Protein AF-A0A0C2H253-F1 (afdb_monomer)

Radius of gyration: 22.28 Å; Cα c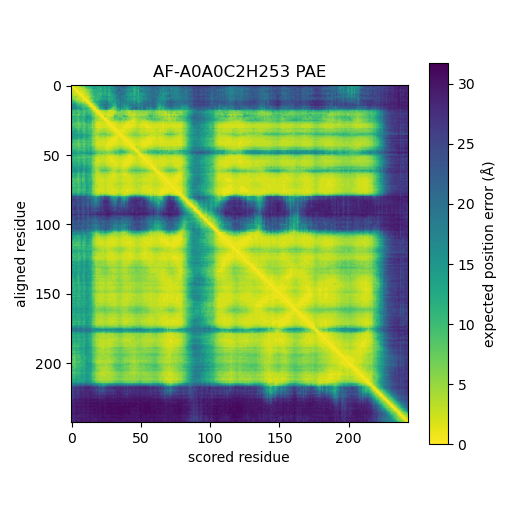ontacts (8 Å, |Δi|>4): 377; chains: 1; bounding box: 48×65×46 Å

Mean predicted aligned error: 11.93 Å

Foldseek 3Di:
DPVVQVVVCVVLDPDPFVDKDDLDPFWIKTWDADPLGFTKIFICTSVDRDDTLAIDRDGNDDATWDWDADSQQQKIKIWGWFDDDPPDDDPDPPPVPLLVVLLVTFIAQKIWMWHADPDPVRIDTDDMDGHPATFNDKDWDDPLPDDQLQQFLTWIFTQGSHVRDTDIDTDHDDDPGSGGDQVSWDFDADPDAPDDPVCVVVPDDDDGDTDRDDPPPRPPPPPPPPPPPPPDDDDDDDDDDDD

Organism: NCBI:txid51022

Secondary structure (DSSP, 8-state):
-HHHHHHHHHHH--S--SEEEEEETTEEEEEEE-TTS-EEEEEEESS--SS-SEEEEEES--SEEEEEEETTTTEEEEEEE----------SS-HHHHHHHHHT----SEEEEEEE-SSTTSEEEEEEEE-SS--SEEEE--GGGS-TTTTEEEEEEEE-TTT--EEEEEEE---SSSS--GGG---EE-SS-SS-HHHHHTT---PPPEE---TT----------------PPPP-------

Sequence (243 aa):
MVKRYLRKFALAAKIPVPFVLFASAQRLVTFGNTRINRRQFAIHSISSFGSPLATVDVDGSSGQLCPLFDPDLNLLYISGKVGGVLFTFLPILFSFFIHRLTTLLQGDSTFRLYEFVNRSPYVIYLTECQQQAPHTCICTISKRALNLTGAEVMRVYRLHPQSLLIQPLSFIVPRRSDQFHPDLYPPTRGPTPAASLAEWQAGLDVVPVQLQLRPGEFCCRRHDVSDAEHSSPHPSGWPIRHR

Structure (mmCIF, N/CA/C/O backbone):
data_AF-A0A0C2H253-F1
#
_entry.id   AF-A0A0C2H253-F1
#
loop_
_atom_site.group_PDB
_atom_site.id
_atom_site.type_symbol
_atom_site.label_atom_id
_atom_site.label_alt_id
_atom_site.label_comp_id
_atom_site.label_asym_id
_atom_site.label_entity_id
_atom_site.label_seq_id
_atom_site.pdbx_PDB_ins_code
_atom_site.Cartn_x
_atom_site.Cartn_y
_atom_site.Cartn_z
_atom_site.occupancy
_atom_site.B_iso_or_equiv
_atom_site.auth_seq_id
_atom_site.auth_comp_id
_atom_site.auth_asym_id
_atom_site.auth_atom_id
_atom_site.pdbx_PDB_model_num
ATOM 1 N N . MET A 1 1 ? 19.827 -3.833 -9.672 1.00 47.62 1 MET A N 1
ATOM 2 C CA . MET A 1 1 ? 19.532 -2.446 -9.204 1.00 47.62 1 MET A CA 1
ATOM 3 C C . MET A 1 1 ? 19.668 -2.177 -7.678 1.00 47.62 1 MET A C 1
ATOM 5 O O . MET A 1 1 ? 20.437 -1.302 -7.288 1.00 47.62 1 MET A O 1
ATOM 9 N N . VAL A 1 2 ? 18.972 -2.909 -6.791 1.00 44.78 2 VAL A N 1
ATOM 10 C CA . VAL A 1 2 ? 18.788 -2.591 -5.343 1.00 44.78 2 VAL A CA 1
ATOM 11 C C . VAL A 1 2 ? 20.084 -2.419 -4.520 1.00 44.78 2 VAL A C 1
ATOM 13 O O . VAL A 1 2 ? 20.203 -1.464 -3.753 1.00 44.78 2 VAL A O 1
ATOM 16 N N . LYS A 1 3 ? 21.103 -3.276 -4.710 1.00 43.09 3 LYS A N 1
ATOM 17 C CA . LYS A 1 3 ? 22.379 -3.218 -3.954 1.00 43.09 3 LYS A CA 1
ATOM 18 C C . LYS A 1 3 ? 23.139 -1.892 -4.125 1.00 43.09 3 LYS A C 1
ATOM 20 O O . LYS A 1 3 ? 23.755 -1.404 -3.180 1.00 43.09 3 LYS A O 1
ATOM 25 N N . ARG A 1 4 ? 23.091 -1.293 -5.322 1.00 49.69 4 ARG A N 1
ATOM 26 C CA . ARG A 1 4 ? 23.777 -0.024 -5.637 1.00 49.69 4 ARG A CA 1
ATOM 27 C C . ARG A 1 4 ? 23.054 1.173 -5.008 1.00 49.69 4 ARG A C 1
ATOM 29 O O . ARG A 1 4 ? 23.704 2.138 -4.614 1.00 49.69 4 ARG A O 1
ATOM 36 N N . TYR A 1 5 ? 21.730 1.075 -4.864 1.00 54.78 5 TYR A N 1
ATOM 37 C CA . TYR A 1 5 ? 20.890 2.100 -4.244 1.00 54.78 5 TYR A CA 1
ATOM 38 C C . TYR A 1 5 ? 20.967 2.100 -2.726 1.00 54.78 5 TYR A C 1
ATOM 40 O O . TYR A 1 5 ? 21.119 3.172 -2.157 1.00 54.78 5 TYR A O 1
ATOM 48 N N . LEU A 1 6 ? 20.958 0.932 -2.077 1.00 52.56 6 LEU A N 1
ATOM 49 C CA . LEU A 1 6 ? 21.107 0.850 -0.620 1.00 52.56 6 LEU A CA 1
ATOM 50 C C . LEU A 1 6 ? 22.409 1.515 -0.142 1.00 52.56 6 LEU A C 1
ATOM 52 O O . LEU A 1 6 ? 22.397 2.225 0.857 1.00 52.56 6 LEU A O 1
ATOM 56 N N . ARG A 1 7 ? 23.506 1.379 -0.904 1.00 46.22 7 ARG A N 1
ATOM 57 C CA . ARG A 1 7 ? 24.776 2.071 -0.618 1.00 46.22 7 ARG A CA 1
ATOM 58 C C . ARG A 1 7 ? 24.689 3.592 -0.797 1.00 46.22 7 ARG A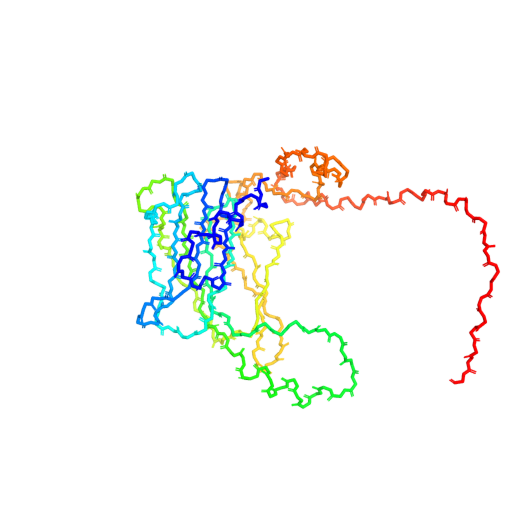 C 1
ATOM 60 O O . ARG A 1 7 ? 25.143 4.319 0.076 1.00 46.22 7 ARG A O 1
ATOM 67 N N . LYS A 1 8 ? 24.099 4.085 -1.896 1.00 51.31 8 LYS A N 1
ATOM 68 C CA . LYS A 1 8 ? 23.921 5.537 -2.125 1.00 51.31 8 LYS A CA 1
ATOM 69 C C . LYS A 1 8 ? 22.971 6.175 -1.108 1.00 51.31 8 LYS A C 1
ATOM 71 O O . LYS A 1 8 ? 23.233 7.272 -0.634 1.00 51.31 8 LYS A O 1
ATOM 76 N N . PHE A 1 9 ? 21.894 5.478 -0.765 1.00 52.84 9 PHE A N 1
ATOM 77 C CA . PHE A 1 9 ? 20.900 5.930 0.197 1.00 52.84 9 PHE A CA 1
ATOM 78 C C . PHE A 1 9 ? 21.468 5.980 1.621 1.00 52.84 9 PHE A C 1
ATOM 80 O O . PHE A 1 9 ? 21.305 6.994 2.291 1.00 52.84 9 PHE A O 1
ATOM 87 N N . ALA A 1 10 ? 22.214 4.954 2.050 1.00 52.84 10 ALA A N 1
ATOM 88 C CA . ALA A 1 10 ? 22.890 4.952 3.350 1.00 52.84 10 ALA A CA 1
ATOM 89 C C . ALA A 1 10 ? 23.900 6.107 3.508 1.00 52.84 10 ALA A C 1
ATOM 91 O O . ALA A 1 10 ? 24.089 6.604 4.610 1.00 52.84 10 ALA A O 1
ATOM 92 N N . LEU A 1 11 ? 24.521 6.553 2.409 1.00 50.78 11 LEU A N 1
ATOM 93 C CA . LEU A 1 11 ? 25.452 7.688 2.404 1.00 50.78 11 LEU A CA 1
ATOM 94 C C . LEU A 1 11 ? 24.749 9.060 2.383 1.00 50.78 11 LEU A C 1
ATOM 96 O O . LEU A 1 11 ? 25.324 10.039 2.851 1.00 50.78 11 LEU A O 1
ATOM 100 N N . ALA A 1 12 ? 23.532 9.151 1.834 1.00 51.19 12 ALA A N 1
ATOM 101 C CA . ALA A 1 12 ? 22.792 10.409 1.672 1.00 51.19 12 ALA A CA 1
ATOM 102 C C . ALA A 1 12 ? 21.785 10.686 2.805 1.00 51.19 12 ALA A C 1
ATOM 104 O O . ALA A 1 12 ? 21.508 11.844 3.126 1.00 51.19 12 ALA A O 1
ATOM 105 N N . ALA A 1 13 ? 21.231 9.641 3.423 1.00 48.09 13 ALA A N 1
ATOM 106 C CA . ALA A 1 13 ? 20.238 9.773 4.479 1.00 48.09 13 ALA A CA 1
ATOM 107 C C . ALA A 1 13 ? 20.899 10.210 5.799 1.00 48.09 13 ALA A C 1
ATOM 109 O O . ALA A 1 13 ? 21.398 9.399 6.570 1.00 48.09 13 ALA A O 1
ATOM 110 N N . LYS A 1 14 ? 20.855 11.515 6.093 1.00 43.28 14 LYS A N 1
ATOM 111 C CA . LYS A 1 14 ? 21.261 12.103 7.388 1.00 43.28 14 LYS A CA 1
ATOM 112 C C . LYS A 1 14 ? 20.240 11.878 8.522 1.00 43.28 14 LYS A C 1
ATOM 114 O O . LYS A 1 14 ? 20.335 12.519 9.563 1.00 43.28 14 LYS A O 1
ATOM 119 N N . ILE A 1 15 ? 19.229 11.033 8.312 1.00 45.06 15 ILE A N 1
ATOM 120 C CA . ILE A 1 15 ? 18.103 10.814 9.229 1.00 45.06 15 ILE A CA 1
ATOM 121 C C . ILE A 1 15 ? 17.971 9.304 9.454 1.00 45.06 15 ILE A C 1
ATOM 123 O O . ILE A 1 15 ? 17.999 8.564 8.467 1.00 45.06 15 ILE A O 1
ATOM 127 N N . PRO A 1 16 ? 17.800 8.826 10.701 1.00 46.38 16 PRO A N 1
ATOM 128 C CA . PRO A 1 16 ? 17.445 7.436 10.946 1.00 46.38 16 PRO A CA 1
ATOM 129 C C . PRO A 1 16 ? 16.065 7.176 10.337 1.00 46.38 16 PRO A C 1
ATOM 131 O O . PRO A 1 16 ? 15.038 7.557 10.893 1.00 46.38 16 PRO A O 1
ATOM 134 N N . VAL A 1 17 ? 16.044 6.573 9.152 1.00 54.84 17 VAL A N 1
ATOM 135 C CA . VAL A 1 17 ? 14.817 6.129 8.493 1.00 54.84 17 VAL A CA 1
ATOM 136 C C . VAL A 1 17 ? 14.534 4.684 8.912 1.00 54.84 17 VAL A C 1
ATOM 138 O O . VAL A 1 17 ? 15.213 3.770 8.445 1.00 54.84 17 VAL A O 1
ATOM 141 N N . PRO A 1 18 ? 13.564 4.434 9.808 1.00 63.16 18 PRO A N 1
ATOM 142 C CA . PRO A 1 18 ? 13.259 3.079 10.265 1.00 63.16 18 PRO A CA 1
ATOM 143 C C . PRO A 1 18 ? 12.766 2.158 9.144 1.00 63.16 18 PRO A C 1
ATOM 145 O O . PRO A 1 18 ? 12.905 0.941 9.255 1.00 63.16 18 PRO A O 1
ATOM 148 N N . PHE A 1 19 ? 12.195 2.712 8.068 1.00 74.62 19 PHE A N 1
ATOM 149 C CA . PHE A 1 19 ? 11.648 1.921 6.972 1.00 74.62 19 PHE A CA 1
ATOM 150 C C . PHE A 1 19 ? 11.722 2.656 5.627 1.00 74.62 19 PHE A C 1
ATOM 152 O O . PHE A 1 19 ? 11.471 3.862 5.538 1.00 74.62 19 PHE A O 1
ATOM 159 N N . VAL A 1 20 ? 12.042 1.910 4.567 1.00 80.44 20 VAL A N 1
ATOM 160 C CA . VAL A 1 20 ? 12.159 2.412 3.193 1.00 80.44 20 VAL A CA 1
ATOM 161 C C . VAL A 1 20 ? 11.396 1.491 2.249 1.00 80.44 20 VAL A C 1
ATOM 163 O O . VAL A 1 20 ? 11.560 0.274 2.295 1.00 80.44 20 VAL A O 1
ATOM 166 N N . LEU A 1 21 ? 10.595 2.081 1.365 1.00 84.75 21 LEU A N 1
ATOM 167 C CA . LEU A 1 21 ? 9.794 1.380 0.368 1.00 84.75 21 LEU A CA 1
ATOM 168 C C . LEU A 1 21 ? 10.153 1.859 -1.040 1.00 84.75 21 LEU A C 1
ATOM 170 O O . LEU A 1 21 ? 10.214 3.057 -1.303 1.00 84.75 21 LEU A O 1
ATOM 174 N N . PHE A 1 22 ? 10.345 0.928 -1.970 1.00 83.94 22 PHE A N 1
ATOM 175 C CA . PHE A 1 22 ? 10.444 1.245 -3.395 1.00 83.94 22 PHE A CA 1
ATOM 176 C C . PHE A 1 22 ? 9.040 1.210 -3.996 1.00 83.94 22 PHE A C 1
ATOM 178 O O . PHE A 1 22 ? 8.495 0.131 -4.219 1.00 83.94 22 PHE A O 1
ATOM 185 N N . ALA A 1 23 ? 8.451 2.384 -4.224 1.00 79.88 23 ALA A N 1
ATOM 186 C CA . ALA A 1 23 ? 7.103 2.488 -4.785 1.00 79.88 23 ALA A CA 1
ATOM 187 C C . ALA A 1 23 ? 7.108 2.260 -6.302 1.00 79.88 23 ALA A C 1
ATOM 189 O O . ALA A 1 23 ? 6.184 1.686 -6.861 1.00 79.88 23 ALA A O 1
ATOM 190 N N . SER A 1 24 ? 8.175 2.672 -6.987 1.00 81.69 24 SER A N 1
ATOM 191 C CA . SER A 1 24 ? 8.360 2.398 -8.412 1.00 81.69 24 SER A CA 1
ATOM 192 C C . SER A 1 24 ? 9.844 2.372 -8.770 1.00 81.69 24 SER A C 1
ATOM 194 O O . SER A 1 24 ? 10.701 2.667 -7.936 1.00 81.69 24 SER A O 1
ATOM 196 N N . ALA A 1 25 ? 10.166 2.082 -10.035 1.00 79.00 25 ALA A N 1
ATOM 197 C CA . ALA A 1 25 ? 11.536 2.177 -10.550 1.00 79.00 25 ALA A CA 1
ATOM 198 C C . ALA A 1 25 ? 12.137 3.595 -10.439 1.00 79.00 25 ALA A C 1
ATOM 200 O O . ALA A 1 25 ? 13.352 3.761 -10.535 1.00 79.00 25 ALA A O 1
ATOM 201 N N . GLN A 1 26 ? 11.298 4.614 -10.228 1.00 84.88 26 GLN A N 1
ATOM 202 C CA . GLN A 1 26 ? 11.704 6.016 -10.138 1.00 84.88 26 GLN A CA 1
ATOM 203 C C . GLN A 1 26 ? 11.475 6.636 -8.756 1.00 84.88 26 GLN A C 1
ATOM 205 O O . GLN A 1 26 ? 11.957 7.743 -8.519 1.00 84.88 26 GLN A O 1
ATOM 210 N N . ARG A 1 27 ? 10.760 5.962 -7.843 1.00 87.56 27 ARG A N 1
ATOM 211 C CA . ARG A 1 27 ? 10.378 6.537 -6.547 1.00 87.56 27 ARG A CA 1
ATOM 212 C C . ARG A 1 27 ? 10.741 5.677 -5.359 1.00 87.56 27 ARG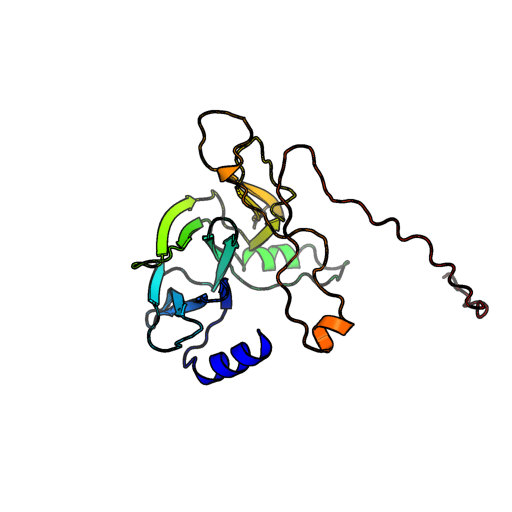 A C 1
ATOM 214 O O . ARG A 1 27 ? 10.425 4.488 -5.298 1.00 87.56 27 ARG A O 1
ATOM 221 N N . LEU A 1 28 ? 11.314 6.353 -4.375 1.00 90.44 28 LEU A N 1
ATOM 222 C CA . LEU A 1 28 ? 11.610 5.827 -3.058 1.00 90.44 28 LEU A CA 1
ATOM 223 C C . LEU A 1 28 ? 10.740 6.549 -2.032 1.00 90.44 28 LEU A C 1
ATOM 225 O O . LEU A 1 28 ? 10.597 7.765 -2.097 1.00 90.44 28 LEU A O 1
ATOM 229 N N . VAL A 1 29 ? 10.198 5.821 -1.068 1.00 91.62 29 VAL A N 1
ATOM 230 C CA . VAL A 1 29 ? 9.462 6.391 0.058 1.00 91.62 29 VAL A CA 1
ATOM 231 C C . VAL A 1 29 ? 10.212 6.079 1.334 1.00 91.62 29 VAL A C 1
ATOM 233 O O . VAL A 1 29 ? 10.575 4.931 1.588 1.00 91.62 29 VAL A O 1
ATOM 236 N N . THR A 1 30 ? 10.433 7.101 2.143 1.00 90.88 30 THR A N 1
ATOM 237 C CA . THR A 1 30 ? 11.037 6.977 3.467 1.00 90.88 30 THR A CA 1
ATOM 238 C C . THR A 1 30 ? 9.985 7.250 4.521 1.00 90.88 30 THR A C 1
ATOM 240 O O . THR A 1 30 ? 9.258 8.232 4.396 1.00 90.88 30 THR A O 1
ATOM 243 N N . PHE A 1 31 ? 9.945 6.438 5.569 1.00 89.69 31 PHE A N 1
ATOM 244 C CA . PHE A 1 31 ? 9.043 6.608 6.704 1.00 89.69 31 PHE A CA 1
ATOM 245 C C . PHE A 1 31 ? 9.872 6.900 7.947 1.00 89.69 31 PHE A C 1
ATOM 247 O O . PHE A 1 31 ? 10.939 6.313 8.125 1.00 89.69 31 PHE A O 1
ATOM 254 N N . GLY A 1 32 ? 9.397 7.802 8.796 1.00 87.88 32 GLY A N 1
ATOM 255 C CA . GLY A 1 32 ? 10.099 8.203 10.007 1.00 87.88 32 GLY A CA 1
ATOM 256 C C . GLY A 1 32 ? 9.300 9.215 10.812 1.00 87.88 32 GLY A C 1
ATOM 257 O O . GLY A 1 32 ? 8.075 9.272 10.711 1.00 87.88 32 GLY A O 1
ATOM 258 N N . ASN A 1 33 ? 10.004 10.024 11.597 1.00 87.56 33 ASN A N 1
ATOM 259 C CA . ASN A 1 33 ? 9.401 11.026 12.462 1.00 87.56 33 ASN A CA 1
ATOM 260 C C . ASN A 1 33 ? 10.025 12.402 12.193 1.00 87.56 33 ASN A C 1
ATOM 262 O O . ASN A 1 33 ? 11.213 12.510 11.886 1.00 87.56 33 ASN A O 1
ATOM 266 N N . THR A 1 34 ? 9.220 13.452 12.331 1.00 88.50 34 THR A N 1
ATOM 267 C CA . THR A 1 34 ? 9.676 14.842 12.332 1.00 88.50 34 THR A CA 1
ATOM 268 C C . THR A 1 34 ? 10.498 15.129 13.595 1.00 88.50 34 THR A C 1
ATOM 270 O O . THR A 1 34 ? 10.498 14.361 14.560 1.00 88.50 34 THR A O 1
ATOM 273 N N . ARG A 1 35 ? 11.153 16.298 13.647 1.00 85.69 35 ARG A N 1
ATOM 274 C CA . ARG A 1 35 ? 11.865 16.770 14.855 1.00 85.69 35 ARG A CA 1
ATOM 275 C C . ARG A 1 35 ? 10.961 16.921 16.080 1.00 85.69 35 ARG A C 1
ATOM 277 O O . ARG A 1 35 ? 11.437 16.789 17.198 1.00 85.69 35 ARG A O 1
ATOM 284 N N . ILE A 1 36 ? 9.674 17.178 15.860 1.00 86.94 36 ILE A N 1
ATOM 285 C CA . ILE A 1 36 ? 8.651 17.274 16.910 1.00 86.94 36 ILE A CA 1
ATOM 286 C C . ILE A 1 36 ? 7.933 15.932 17.133 1.00 86.94 36 ILE A C 1
ATOM 288 O O . ILE A 1 36 ? 6.810 15.900 17.622 1.00 86.94 36 ILE A O 1
ATOM 292 N N . ASN A 1 37 ? 8.573 14.824 16.744 1.00 85.25 37 ASN A N 1
ATOM 293 C CA . ASN A 1 37 ? 8.104 13.452 16.920 1.00 85.25 37 ASN A CA 1
ATOM 294 C C . ASN A 1 37 ? 6.728 13.139 16.295 1.00 85.25 37 ASN A C 1
ATOM 296 O O . ASN A 1 37 ? 6.016 12.257 16.767 1.00 85.25 37 ASN A O 1
ATOM 300 N N . ARG A 1 38 ? 6.354 13.831 15.213 1.00 88.94 38 ARG A N 1
ATOM 301 C CA . ARG A 1 38 ? 5.184 13.460 14.398 1.00 88.94 38 ARG A CA 1
ATOM 302 C C . ARG A 1 38 ? 5.586 12.427 13.362 1.00 88.94 38 ARG A C 1
ATOM 304 O O . ARG A 1 38 ? 6.629 12.584 12.735 1.00 88.94 38 ARG A O 1
ATOM 311 N N . ARG A 1 39 ? 4.779 11.394 13.149 1.00 91.06 39 ARG A N 1
ATOM 312 C CA . ARG A 1 39 ? 5.055 10.377 12.129 1.00 91.06 39 ARG A CA 1
ATOM 313 C C . ARG A 1 39 ? 4.898 11.009 10.750 1.00 91.06 39 ARG A C 1
ATOM 315 O O . ARG A 1 39 ? 3.890 11.656 10.483 1.00 91.06 39 ARG A O 1
ATOM 322 N N . GLN A 1 40 ? 5.884 10.827 9.883 1.00 93.19 40 GLN A N 1
ATOM 323 C CA . GLN A 1 40 ? 5.895 11.365 8.526 1.00 93.19 40 GLN A CA 1
ATOM 324 C C . GLN A 1 40 ? 6.385 10.326 7.522 1.00 93.19 40 GLN A C 1
ATOM 326 O O . GLN A 1 40 ? 7.158 9.419 7.850 1.00 93.19 40 GLN A O 1
ATOM 331 N N . PHE A 1 41 ? 6.010 10.514 6.263 1.00 93.88 41 PHE A N 1
ATOM 332 C CA . PHE A 1 41 ? 6.713 9.898 5.147 1.00 93.88 41 PHE A CA 1
ATOM 333 C C . PHE A 1 41 ? 7.099 10.942 4.106 1.00 93.88 41 PHE A C 1
ATOM 335 O O . PHE A 1 41 ? 6.513 12.018 4.025 1.00 93.88 41 PHE A O 1
ATOM 342 N N . ALA A 1 42 ? 8.121 10.632 3.320 1.00 92.81 42 ALA A N 1
ATOM 343 C CA . ALA A 1 42 ? 8.586 11.488 2.242 1.00 92.81 42 ALA A CA 1
ATOM 344 C C . ALA A 1 42 ? 8.849 10.664 0.984 1.00 92.81 42 ALA A C 1
ATOM 346 O O . ALA A 1 42 ? 9.375 9.552 1.057 1.00 92.81 42 ALA A O 1
ATOM 347 N N . ILE A 1 43 ? 8.469 11.217 -0.161 1.00 93.31 43 ILE A N 1
ATOM 348 C CA . ILE A 1 43 ? 8.651 10.632 -1.485 1.00 93.31 43 ILE A CA 1
ATOM 349 C C . ILE A 1 43 ? 9.867 11.289 -2.118 1.00 93.31 43 ILE A C 1
ATOM 351 O O . ILE A 1 43 ? 9.949 12.509 -2.204 1.00 93.31 43 ILE A O 1
ATOM 355 N N . HIS A 1 44 ? 10.796 10.480 -2.604 1.00 91.50 44 HIS A N 1
ATOM 356 C CA . HIS A 1 44 ? 12.044 10.912 -3.216 1.00 91.50 44 HIS A CA 1
ATOM 357 C C . HIS A 1 44 ? 12.131 10.388 -4.642 1.00 91.50 44 HIS A C 1
ATOM 359 O O . HIS A 1 44 ? 11.681 9.276 -4.941 1.00 91.50 44 HIS A O 1
ATOM 365 N N . SER A 1 45 ? 12.758 11.174 -5.514 1.00 89.12 45 SER A N 1
ATOM 366 C CA . SER A 1 45 ? 13.157 10.683 -6.827 1.00 89.12 45 SER A CA 1
ATOM 367 C C . SER A 1 45 ? 14.409 9.821 -6.694 1.00 89.12 45 SER A C 1
ATOM 369 O O . SER A 1 45 ? 15.394 10.207 -6.073 1.00 89.12 45 SER A O 1
ATOM 371 N N . ILE A 1 46 ? 14.403 8.654 -7.326 1.00 86.25 46 ILE A N 1
ATOM 372 C CA . ILE A 1 46 ? 15.552 7.745 -7.352 1.00 86.25 46 ILE A CA 1
ATOM 373 C C . ILE A 1 46 ? 16.695 8.309 -8.217 1.00 86.25 46 ILE A C 1
ATOM 375 O O . ILE A 1 46 ? 17.865 7.990 -7.991 1.00 86.25 46 ILE A O 1
ATOM 379 N N . SER A 1 47 ? 16.381 9.142 -9.215 1.00 86.00 47 SER A N 1
ATOM 380 C CA . SER A 1 47 ? 17.391 9.789 -10.063 1.00 86.00 47 SER A CA 1
ATOM 381 C C . SER A 1 47 ? 18.047 10.996 -9.387 1.00 86.00 47 SER A C 1
ATOM 383 O O . SER A 1 47 ? 19.190 11.315 -9.706 1.00 86.00 47 SER A O 1
ATOM 385 N N . SER A 1 48 ? 17.360 11.634 -8.435 1.00 80.38 48 SER A N 1
ATOM 386 C CA . SER A 1 48 ? 17.832 12.824 -7.725 1.00 80.38 48 SER A CA 1
ATOM 387 C C . SER A 1 48 ? 17.438 12.756 -6.250 1.00 80.38 48 SER A C 1
ATOM 389 O O . SER A 1 48 ? 16.284 12.978 -5.892 1.00 80.38 48 SER A O 1
ATOM 391 N N . PHE A 1 49 ? 18.419 12.473 -5.390 1.00 74.00 49 PHE A N 1
ATOM 392 C CA . PHE A 1 49 ? 18.265 12.393 -3.930 1.00 74.00 49 PHE A CA 1
ATOM 393 C C . PHE A 1 49 ? 18.423 13.760 -3.240 1.00 74.00 49 PHE A C 1
ATOM 395 O O . PHE A 1 49 ? 18.989 13.846 -2.153 1.00 74.00 49 PHE A O 1
ATOM 402 N N . GLY A 1 50 ? 17.999 14.837 -3.905 1.00 81.25 50 GLY A N 1
ATOM 403 C CA . GLY A 1 50 ? 18.003 16.185 -3.340 1.00 81.25 50 GLY A CA 1
ATOM 404 C C . GLY A 1 50 ? 16.882 16.375 -2.315 1.00 81.25 50 GLY A C 1
ATOM 405 O O . GLY A 1 50 ? 16.732 15.602 -1.371 1.00 81.25 50 GLY A O 1
ATOM 406 N N . SER A 1 51 ? 16.073 17.417 -2.496 1.00 86.50 51 SER A N 1
ATOM 407 C CA . SER A 1 51 ? 14.853 17.590 -1.709 1.00 86.50 51 SER A CA 1
ATOM 408 C C . SER A 1 51 ? 13.807 16.520 -2.060 1.00 86.50 51 SER A C 1
ATOM 410 O O . SER A 1 51 ? 13.705 16.123 -3.226 1.00 86.50 51 SER A O 1
ATOM 412 N N . PRO A 1 52 ? 13.005 16.057 -1.081 1.00 91.25 52 PRO A N 1
ATOM 413 C CA . PRO A 1 52 ? 11.891 15.162 -1.365 1.00 91.25 52 PRO A CA 1
ATOM 414 C C . PRO A 1 52 ? 10.898 15.832 -2.323 1.00 91.25 52 PRO A C 1
ATOM 416 O O . PRO A 1 52 ? 10.674 17.041 -2.264 1.00 91.25 52 PRO A O 1
ATOM 419 N N . LEU A 1 53 ? 10.283 15.026 -3.188 1.00 92.75 53 LEU A N 1
ATOM 420 C CA . LEU A 1 53 ? 9.200 15.434 -4.085 1.00 92.75 53 LEU A CA 1
ATOM 421 C C . LEU A 1 53 ? 7.948 15.839 -3.301 1.00 92.75 53 LEU A C 1
ATOM 423 O O . LEU A 1 53 ? 7.247 16.767 -3.690 1.00 92.75 53 LEU A O 1
ATOM 427 N N . ALA A 1 54 ? 7.675 15.126 -2.210 1.00 93.88 54 ALA A N 1
ATOM 428 C CA . ALA A 1 54 ? 6.592 15.416 -1.284 1.00 93.88 54 ALA A CA 1
ATOM 429 C C . ALA A 1 54 ? 6.952 14.904 0.111 1.00 93.88 54 ALA A C 1
ATOM 431 O O . ALA A 1 54 ? 7.592 13.859 0.243 1.00 93.88 54 ALA A O 1
ATOM 432 N N . THR A 1 55 ? 6.497 15.612 1.139 1.00 94.44 55 THR A N 1
ATOM 433 C CA . THR A 1 55 ? 6.584 15.193 2.541 1.00 94.44 55 THR A CA 1
ATOM 434 C C . THR A 1 55 ? 5.194 15.294 3.142 1.00 94.44 55 THR A C 1
ATOM 436 O O . THR A 1 55 ? 4.524 16.308 2.964 1.00 94.44 55 THR A O 1
ATOM 439 N N . VAL A 1 56 ? 4.764 14.245 3.833 1.00 95.44 56 VAL A N 1
ATOM 440 C CA . VAL A 1 56 ? 3.438 14.151 4.438 1.00 95.44 56 VAL A CA 1
ATOM 441 C C . VAL A 1 56 ? 3.592 13.833 5.914 1.00 95.44 56 VAL A C 1
ATOM 443 O O . VAL A 1 56 ? 4.134 12.787 6.276 1.00 95.44 56 VAL A O 1
ATOM 446 N N . ASP A 1 57 ? 3.069 14.723 6.751 1.00 94.06 57 ASP A N 1
ATOM 447 C CA . ASP A 1 57 ? 2.871 14.465 8.172 1.00 94.06 57 ASP A CA 1
ATOM 448 C C . ASP A 1 57 ? 1.600 13.629 8.340 1.00 94.06 57 ASP A C 1
ATOM 450 O O . ASP A 1 57 ? 0.508 14.054 7.968 1.00 94.06 57 ASP A O 1
ATOM 454 N N . VAL A 1 58 ? 1.746 12.424 8.885 1.00 93.62 58 VAL A N 1
ATOM 455 C CA . VAL A 1 58 ? 0.649 11.465 9.052 1.00 93.62 58 VAL A CA 1
ATOM 456 C C . VAL A 1 58 ? -0.162 11.810 10.298 1.00 93.62 58 VAL A C 1
ATOM 458 O O . VAL A 1 58 ? -1.356 12.072 10.200 1.00 93.62 58 VAL A O 1
ATOM 461 N N . ASP A 1 59 ? 0.475 11.829 11.472 1.00 91.19 59 ASP A N 1
ATOM 462 C CA . ASP A 1 59 ? -0.128 12.234 12.748 1.00 91.19 59 ASP A CA 1
ATOM 463 C C . ASP A 1 59 ? 0.931 12.419 13.855 1.00 91.19 59 ASP A C 1
ATOM 465 O O . ASP A 1 59 ? 2.136 12.332 13.618 1.00 91.19 59 ASP A O 1
ATOM 469 N N . GLY A 1 60 ? 0.476 12.726 15.073 1.00 88.19 60 GLY A N 1
ATOM 470 C CA . GLY A 1 60 ? 1.314 12.837 16.272 1.00 88.19 60 GLY A CA 1
ATOM 471 C C . GLY A 1 60 ? 1.364 11.572 17.132 1.00 88.19 60 GLY A C 1
ATOM 472 O O . GLY A 1 60 ? 1.785 11.658 18.282 1.00 88.19 60 GLY A O 1
ATOM 473 N N . SER A 1 61 ? 0.891 10.431 16.629 1.00 85.88 61 SER A N 1
ATOM 474 C CA . SER A 1 61 ? 0.896 9.185 17.396 1.00 85.88 61 SER A CA 1
ATOM 475 C C . SER A 1 61 ? 2.318 8.640 17.541 1.00 85.88 61 SER A C 1
ATOM 477 O O . SER A 1 61 ? 3.218 8.959 16.765 1.00 85.88 61 SER A O 1
ATOM 479 N N . SER A 1 62 ? 2.531 7.790 18.541 1.00 77.12 62 SER A N 1
ATOM 480 C CA . SER A 1 62 ? 3.799 7.088 18.736 1.00 77.12 62 SER A CA 1
ATOM 481 C C . SER A 1 62 ? 3.849 5.782 17.922 1.00 77.12 62 SER A C 1
ATOM 483 O O . SER A 1 62 ? 2.873 5.369 17.294 1.0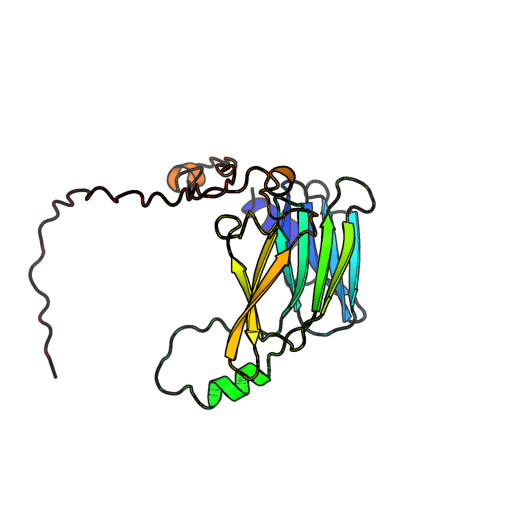0 77.12 62 SER A O 1
ATOM 485 N N . GLY A 1 63 ? 5.016 5.138 17.879 1.00 77.50 63 GLY A N 1
ATOM 486 C CA . GLY A 1 63 ? 5.224 3.894 17.129 1.00 77.50 63 GLY A CA 1
ATOM 487 C C . GLY A 1 63 ? 5.685 4.105 15.685 1.00 77.50 63 GLY A C 1
ATOM 488 O O . GLY A 1 63 ? 5.673 5.213 15.152 1.00 77.50 63 GLY A O 1
ATOM 489 N N . GLN A 1 64 ? 6.153 3.027 15.056 1.00 82.06 64 GLN A N 1
ATOM 490 C CA . GLN A 1 64 ? 6.642 3.079 13.679 1.00 82.06 64 GLN A CA 1
ATOM 491 C C . GLN A 1 64 ? 5.481 2.929 12.701 1.00 82.06 64 GLN A C 1
ATOM 493 O O . GLN A 1 64 ? 4.587 2.107 12.901 1.00 82.06 64 GLN A O 1
ATOM 498 N N . LEU A 1 65 ? 5.522 3.687 11.606 1.00 87.88 65 LEU A N 1
ATOM 499 C CA . LEU A 1 65 ? 4.596 3.479 10.498 1.00 87.88 65 LEU A CA 1
ATOM 500 C C . LEU A 1 65 ? 4.871 2.124 9.835 1.00 87.88 65 LEU A C 1
ATOM 502 O O . LEU A 1 65 ? 6.013 1.767 9.550 1.00 87.88 65 LEU A O 1
ATOM 506 N N . CYS A 1 66 ? 3.801 1.393 9.561 1.00 87.94 66 CYS A N 1
ATOM 507 C CA . CYS A 1 66 ? 3.761 0.144 8.824 1.00 87.94 66 CYS A CA 1
ATOM 508 C C . CYS A 1 66 ? 3.042 0.395 7.490 1.00 87.94 66 CYS A C 1
ATOM 510 O O . CYS A 1 66 ? 1.808 0.398 7.435 1.00 87.94 66 CYS A O 1
ATOM 512 N N . PRO A 1 67 ? 3.799 0.676 6.419 1.00 91.56 67 PRO A N 1
ATOM 513 C CA . PRO A 1 67 ? 3.230 0.896 5.101 1.00 91.56 67 PRO A CA 1
ATOM 514 C C . PRO A 1 67 ? 2.958 -0.424 4.378 1.00 91.56 67 PRO A C 1
ATOM 516 O O . PRO A 1 67 ? 3.800 -1.322 4.335 1.00 91.56 67 PRO A O 1
ATOM 519 N N . LEU A 1 68 ? 1.805 -0.499 3.730 1.00 91.75 68 LEU A N 1
ATOM 520 C CA . LEU A 1 68 ? 1.435 -1.529 2.773 1.00 91.75 68 LEU A CA 1
ATOM 521 C C . LEU A 1 68 ? 1.208 -0.827 1.437 1.00 91.75 68 LEU A C 1
ATOM 523 O O . LEU A 1 68 ? 0.323 0.018 1.323 1.00 91.75 68 LEU A O 1
ATOM 527 N N . PHE A 1 69 ? 2.031 -1.134 0.441 1.00 93.06 69 PHE A N 1
ATOM 528 C CA . PHE A 1 69 ? 1.944 -0.500 -0.870 1.00 93.06 69 PHE A CA 1
ATOM 529 C C . PHE A 1 69 ? 1.409 -1.478 -1.907 1.00 93.06 69 PHE A C 1
ATOM 531 O O . PHE A 1 69 ? 1.904 -2.600 -2.032 1.00 93.06 69 PHE A O 1
ATOM 538 N N . ASP A 1 70 ? 0.417 -1.021 -2.655 1.00 94.31 70 ASP A N 1
ATOM 539 C CA . ASP A 1 70 ? -0.145 -1.692 -3.809 1.00 94.31 70 ASP A CA 1
ATOM 540 C C . ASP A 1 70 ? 0.404 -1.046 -5.093 1.00 94.31 70 ASP A C 1
ATOM 542 O O . ASP A 1 70 ? -0.030 0.051 -5.458 1.00 94.31 70 ASP A O 1
ATOM 546 N N . PRO A 1 71 ? 1.360 -1.695 -5.784 1.00 92.25 71 PRO A N 1
ATOM 547 C CA . PRO A 1 71 ? 1.971 -1.141 -6.988 1.00 92.25 71 PRO A CA 1
ATOM 548 C C . PRO A 1 71 ? 1.034 -1.137 -8.199 1.00 92.25 71 PRO A C 1
ATOM 550 O O . PRO A 1 71 ? 1.307 -0.419 -9.156 1.00 92.25 71 PRO A O 1
ATOM 553 N N . ASP A 1 72 ? -0.044 -1.923 -8.170 1.00 93.69 72 ASP A N 1
ATOM 554 C CA . ASP A 1 72 ? -0.960 -2.053 -9.303 1.00 93.69 72 ASP A CA 1
ATOM 555 C C . ASP A 1 72 ? -1.890 -0.835 -9.378 1.00 93.69 72 ASP A C 1
ATOM 557 O O . ASP A 1 72 ? -2.159 -0.311 -10.456 1.00 93.69 72 ASP A O 1
ATOM 561 N N . LEU A 1 73 ? -2.335 -0.352 -8.2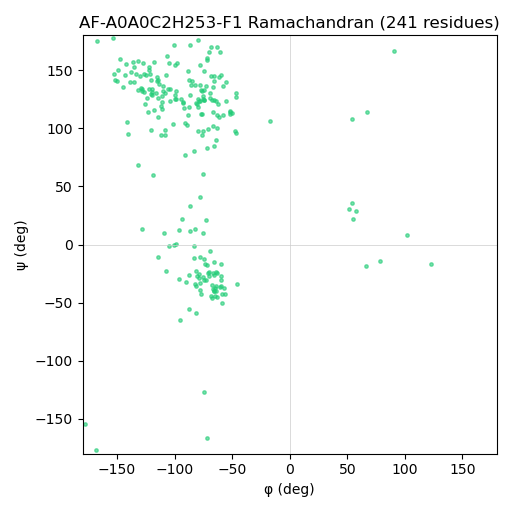13 1.00 94.75 73 LEU A N 1
ATOM 562 C CA . LEU A 1 73 ? -3.221 0.809 -8.079 1.00 94.75 73 LEU A CA 1
ATOM 563 C C . LEU A 1 73 ? -2.505 2.073 -7.585 1.00 94.75 73 LEU A C 1
ATOM 565 O O . LEU A 1 73 ? -3.134 3.116 -7.449 1.00 94.75 73 LEU A O 1
ATOM 569 N N . ASN A 1 74 ? -1.200 1.995 -7.304 1.00 94.69 74 ASN A N 1
ATOM 570 C CA . ASN A 1 74 ? -0.417 3.062 -6.669 1.00 94.69 74 ASN A CA 1
ATOM 571 C C . ASN A 1 74 ? -1.016 3.548 -5.337 1.00 94.69 74 ASN A C 1
ATOM 573 O O . ASN A 1 74 ? -0.933 4.731 -5.000 1.00 94.69 74 ASN A O 1
ATOM 577 N N . LEU A 1 75 ? -1.596 2.627 -4.566 1.00 95.50 75 LEU A N 1
ATOM 578 C CA . LEU A 1 75 ? -2.207 2.922 -3.274 1.00 95.50 75 LEU A CA 1
ATOM 579 C C . LEU A 1 75 ? -1.252 2.586 -2.132 1.00 95.50 75 LEU A C 1
ATOM 581 O O . LEU A 1 75 ? -0.672 1.503 -2.068 1.00 95.50 75 LEU A O 1
ATOM 585 N N . LEU A 1 76 ? -1.112 3.514 -1.197 1.00 95.50 76 LEU A N 1
ATOM 586 C CA . LEU A 1 76 ? -0.360 3.352 0.034 1.00 95.50 76 LEU A CA 1
ATOM 587 C C . LEU A 1 76 ? -1.329 3.333 1.215 1.00 95.50 76 LEU A C 1
ATOM 589 O O . LEU A 1 76 ? -1.977 4.332 1.517 1.00 95.50 76 LEU A O 1
ATOM 593 N N . TYR A 1 77 ? -1.380 2.204 1.910 1.00 95.38 77 TYR A N 1
ATOM 594 C CA . TYR A 1 77 ? -2.105 2.035 3.161 1.00 95.38 77 TYR A CA 1
ATOM 595 C C . TYR A 1 77 ? -1.098 2.143 4.301 1.00 95.38 77 TYR A C 1
ATOM 597 O O . TYR A 1 77 ? -0.100 1.424 4.323 1.00 95.38 77 TYR A O 1
ATOM 605 N N . ILE A 1 78 ? -1.333 3.035 5.252 1.00 93.31 78 ILE A N 1
ATOM 606 C CA . ILE A 1 78 ? -0.451 3.242 6.398 1.00 93.31 78 ILE A CA 1
ATOM 607 C C . ILE A 1 78 ? -1.224 2.952 7.670 1.00 93.31 78 ILE A C 1
ATOM 609 O O . ILE A 1 78 ? -2.304 3.495 7.879 1.00 93.31 78 ILE A O 1
ATOM 613 N N . SER A 1 79 ? -0.624 2.151 8.539 1.00 91.38 79 SER A N 1
ATOM 614 C CA . SER A 1 79 ? -1.044 1.995 9.927 1.00 91.38 79 SER A CA 1
ATOM 615 C C . SER A 1 79 ? 0.178 2.022 10.840 1.00 91.38 79 SER A C 1
ATOM 617 O O . SER A 1 79 ? 1.266 1.660 10.408 1.00 91.38 79 SER A O 1
ATOM 619 N N . GLY A 1 80 ? 0.050 2.432 12.094 1.00 85.00 80 GLY A N 1
ATOM 620 C CA . GLY A 1 80 ? 1.098 2.288 13.100 1.00 85.00 80 GLY A CA 1
ATOM 621 C C . GLY A 1 80 ? 1.223 0.860 13.620 1.00 85.00 80 GLY A C 1
ATOM 622 O O . GLY A 1 80 ? 0.242 0.234 14.016 1.00 85.00 80 GLY A O 1
ATOM 623 N N . LYS A 1 81 ? 2.457 0.356 13.673 1.00 73.06 81 LYS A N 1
ATOM 624 C CA . LYS A 1 81 ? 2.809 -0.903 14.334 1.00 73.06 81 LYS A CA 1
ATOM 625 C C . LYS A 1 81 ? 3.581 -0.631 15.625 1.00 73.06 81 LYS A C 1
ATOM 627 O O . LYS A 1 81 ? 4.439 0.253 15.675 1.00 73.06 81 LYS A O 1
ATOM 632 N N . VAL A 1 82 ? 3.370 -1.491 16.623 1.00 57.00 82 VAL A N 1
ATOM 633 C CA . VAL A 1 82 ? 4.269 -1.625 17.777 1.00 57.00 82 VAL A CA 1
ATOM 634 C C . VAL A 1 82 ? 4.979 -2.971 17.704 1.00 57.00 82 VAL A C 1
ATOM 636 O O . VAL A 1 82 ? 4.337 -4.008 17.620 1.00 57.00 82 VAL A O 1
ATOM 639 N N . GLY A 1 83 ? 6.312 -2.937 17.694 1.00 52.72 83 GLY A N 1
ATOM 640 C CA . GLY A 1 83 ? 7.194 -4.068 18.003 1.00 52.72 83 GLY A CA 1
ATOM 641 C C . GLY A 1 83 ? 7.194 -5.251 17.029 1.00 52.72 83 GLY A C 1
ATOM 642 O O . GLY A 1 83 ? 6.243 -6.017 16.911 1.00 52.72 83 GLY A O 1
ATOM 643 N N . GLY A 1 84 ? 8.326 -5.470 16.360 1.00 47.28 84 GLY A N 1
ATOM 644 C CA . GLY A 1 84 ? 8.619 -6.740 15.706 1.00 47.28 84 GLY A CA 1
ATOM 645 C C . GLY A 1 84 ? 8.895 -7.824 16.744 1.00 47.28 84 GLY A C 1
ATOM 646 O O . GLY A 1 84 ? 10.008 -7.921 17.239 1.00 47.28 84 GLY A O 1
ATOM 647 N N . VAL A 1 85 ? 7.907 -8.662 17.043 1.00 43.31 85 VAL A N 1
ATOM 648 C CA . VAL A 1 85 ? 8.178 -9.994 17.590 1.00 43.31 85 VAL A CA 1
ATOM 649 C C . VAL A 1 85 ? 7.852 -10.983 16.485 1.00 43.31 85 VAL A C 1
ATOM 651 O O . VAL A 1 85 ? 6.694 -11.279 16.195 1.00 43.31 85 VAL A O 1
ATOM 654 N N . LEU A 1 86 ? 8.905 -11.418 15.794 1.00 41.91 86 LEU A N 1
ATOM 655 C CA . LEU A 1 86 ? 8.880 -12.630 14.992 1.00 41.91 86 LEU A CA 1
ATOM 656 C C . LEU A 1 86 ? 8.632 -13.767 15.993 1.00 41.91 86 LEU A C 1
ATOM 658 O O . LEU A 1 86 ? 9.476 -14.011 16.854 1.00 41.91 86 LEU A O 1
ATOM 662 N N . PHE A 1 87 ? 7.466 -14.410 15.956 1.00 44.28 87 PHE A N 1
ATOM 663 C CA . PHE A 1 87 ? 7.222 -15.601 16.769 1.00 44.28 87 PHE A CA 1
ATOM 664 C C . PHE A 1 87 ? 8.028 -16.764 16.189 1.00 44.28 87 PHE A C 1
ATOM 666 O O . PHE A 1 87 ? 7.527 -17.561 15.400 1.00 44.28 87 PHE A O 1
ATOM 673 N N . THR A 1 88 ? 9.307 -16.838 16.548 1.00 35.09 88 THR A N 1
ATOM 674 C CA . THR A 1 88 ? 10.121 -18.025 16.307 1.00 35.09 88 THR A CA 1
ATOM 675 C C . THR A 1 88 ? 9.729 -19.072 17.348 1.00 35.09 88 THR A C 1
ATOM 677 O O . THR A 1 88 ? 9.917 -18.877 18.545 1.00 35.09 88 THR A O 1
ATOM 680 N N . PHE A 1 89 ? 9.109 -20.142 16.854 1.00 44.72 89 PHE A N 1
ATOM 681 C CA . PHE A 1 89 ? 8.785 -21.414 17.501 1.00 44.72 89 PHE A CA 1
ATOM 682 C C . PHE A 1 89 ? 9.553 -21.728 18.798 1.00 44.72 89 PHE A C 1
ATOM 684 O O . PHE A 1 89 ? 10.693 -22.178 18.748 1.00 44.72 89 PHE A O 1
ATOM 691 N N . LEU A 1 90 ? 8.880 -21.616 19.945 1.00 37.94 90 LEU A N 1
ATOM 692 C CA . LEU A 1 90 ? 9.184 -22.393 21.151 1.00 37.94 90 LEU A CA 1
ATOM 693 C C . LEU A 1 90 ? 7.852 -22.792 21.804 1.00 37.94 90 LEU A C 1
ATOM 695 O O . LEU A 1 90 ? 7.244 -21.986 22.515 1.00 37.94 90 LEU A O 1
ATOM 699 N N . PRO A 1 91 ? 7.334 -24.001 21.528 1.00 54.22 91 PRO A N 1
ATOM 700 C CA . PRO A 1 91 ? 6.175 -24.502 22.239 1.00 54.22 91 PRO A CA 1
ATOM 701 C C . PRO A 1 91 ? 6.625 -24.916 23.649 1.00 54.22 91 PRO A C 1
ATOM 703 O O . PRO A 1 91 ? 7.751 -25.367 23.820 1.00 54.22 91 PRO A O 1
ATOM 706 N N . ILE A 1 92 ? 5.723 -24.807 24.630 1.00 52.00 92 ILE A N 1
ATOM 707 C CA . ILE A 1 92 ? 5.696 -25.524 25.930 1.00 52.00 92 ILE A CA 1
ATOM 708 C C . ILE A 1 92 ? 5.689 -24.643 27.206 1.00 52.00 92 ILE A C 1
ATOM 710 O O . ILE A 1 92 ? 5.203 -25.125 28.220 1.00 52.00 92 ILE A O 1
ATOM 714 N N . LEU A 1 93 ? 6.022 -23.339 27.208 1.00 46.38 93 LEU A N 1
ATOM 715 C CA . LEU A 1 93 ? 5.911 -22.515 28.453 1.00 46.38 93 LEU A CA 1
ATOM 716 C C . LEU A 1 93 ? 5.130 -21.185 28.337 1.00 46.38 93 LEU A C 1
ATOM 718 O O . LEU A 1 93 ? 5.158 -20.347 29.234 1.00 46.38 93 LEU A O 1
ATOM 722 N N . PHE A 1 94 ? 4.390 -20.975 27.248 1.00 51.59 94 PHE A N 1
ATOM 723 C CA . PHE A 1 94 ? 4.058 -19.624 26.772 1.00 51.59 94 PHE A CA 1
ATOM 724 C C . PHE A 1 94 ? 2.654 -19.061 27.093 1.00 51.59 94 PHE A C 1
ATOM 726 O O . PHE A 1 94 ? 2.389 -17.921 26.730 1.00 51.59 94 PHE A O 1
ATOM 733 N N . SER A 1 95 ? 1.737 -19.755 27.779 1.00 54.94 95 SER A N 1
ATOM 734 C CA . SER A 1 95 ? 0.341 -19.255 27.862 1.00 54.94 95 SER A CA 1
ATOM 735 C C . SER A 1 95 ? 0.172 -17.947 28.658 1.00 54.94 95 SER A C 1
ATOM 737 O O . SER A 1 95 ? -0.606 -17.085 28.255 1.00 54.94 95 SER A O 1
ATOM 739 N N . PHE A 1 96 ? 0.905 -17.756 29.761 1.00 49.00 96 PHE A N 1
ATOM 740 C CA . PHE A 1 96 ? 0.800 -16.536 30.581 1.00 49.00 96 PHE A CA 1
ATOM 741 C C . PHE A 1 96 ? 1.722 -15.398 30.108 1.00 49.00 96 PHE A C 1
ATOM 743 O O . PHE A 1 96 ? 1.407 -14.225 30.308 1.00 49.00 96 PHE A O 1
ATOM 750 N N . PHE A 1 97 ? 2.837 -15.721 29.444 1.00 51.50 97 PHE A N 1
ATOM 751 C CA . PHE A 1 97 ? 3.804 -14.722 28.975 1.00 51.50 97 PHE A CA 1
ATOM 752 C C . PHE A 1 97 ? 3.382 -14.074 27.645 1.00 51.50 97 PHE A C 1
ATOM 754 O O . PHE A 1 97 ? 3.575 -12.870 27.481 1.00 51.50 97 PHE A O 1
ATOM 761 N N . ILE A 1 98 ? 2.721 -14.816 26.734 1.00 54.38 98 ILE A N 1
ATOM 762 C CA . ILE A 1 98 ? 2.150 -14.241 25.498 1.00 54.38 98 ILE A CA 1
ATOM 763 C C . ILE A 1 98 ? 1.147 -13.141 25.831 1.00 54.38 98 ILE A C 1
ATOM 765 O O . ILE A 1 98 ? 1.282 -12.042 25.306 1.00 54.38 98 ILE A O 1
ATOM 769 N N . HIS A 1 99 ? 0.185 -13.401 26.724 1.00 52.53 99 HIS A N 1
ATOM 770 C CA . HIS A 1 99 ? -0.902 -12.456 26.993 1.00 52.53 99 HIS A CA 1
ATOM 771 C C . HIS A 1 99 ? -0.394 -11.106 27.523 1.00 52.53 99 HIS A C 1
ATOM 773 O O . HIS A 1 99 ? -0.927 -10.062 27.150 1.00 52.53 99 HIS A O 1
ATOM 779 N N . ARG A 1 100 ? 0.670 -11.114 28.344 1.00 43.69 100 ARG A N 1
ATOM 780 C CA . ARG A 1 100 ? 1.292 -9.901 28.901 1.00 43.69 100 ARG A CA 1
ATOM 781 C C . ARG A 1 100 ? 2.201 -9.180 27.897 1.00 43.69 100 ARG A C 1
ATOM 783 O O . ARG A 1 100 ? 2.325 -7.966 27.974 1.00 43.69 100 ARG A O 1
ATOM 790 N N . LEU A 1 101 ? 2.819 -9.890 26.948 1.00 47.56 101 LEU A N 1
ATOM 791 C CA . LEU A 1 101 ? 3.658 -9.281 25.906 1.00 47.56 101 LEU A CA 1
ATOM 792 C C . LEU A 1 101 ? 2.820 -8.713 24.743 1.00 47.56 101 LEU A C 1
ATOM 794 O O . LEU A 1 101 ? 3.149 -7.658 24.207 1.00 47.56 101 LEU A O 1
ATOM 798 N N . THR A 1 102 ? 1.712 -9.367 24.373 1.00 50.97 102 THR A N 1
ATOM 799 C CA . THR A 1 102 ? 0.806 -8.902 23.305 1.00 50.97 102 THR A CA 1
ATOM 800 C C . THR A 1 102 ? -0.023 -7.691 23.721 1.00 50.97 102 THR A C 1
ATOM 802 O O . THR A 1 102 ? -0.313 -6.845 22.880 1.00 50.97 102 THR A O 1
ATOM 805 N N . THR A 1 103 ? -0.363 -7.548 25.007 1.00 50.50 103 THR A N 1
ATOM 806 C CA . THR A 1 103 ? -1.034 -6.339 25.523 1.00 50.50 103 THR A CA 1
ATOM 807 C C . THR A 1 103 ? -0.124 -5.111 25.556 1.00 50.50 103 THR A C 1
ATOM 809 O O . THR A 1 103 ? -0.642 -3.997 25.491 1.00 50.50 103 THR A O 1
ATOM 812 N N . LEU A 1 104 ? 1.201 -5.292 25.610 1.00 53.06 104 LEU A N 1
ATOM 813 C CA . LEU A 1 104 ? 2.186 -4.201 25.622 1.00 53.06 104 LEU A CA 1
ATOM 814 C C . LEU A 1 104 ? 2.537 -3.668 24.221 1.00 53.06 104 LEU A C 1
ATOM 816 O O . LEU A 1 104 ? 3.166 -2.618 24.114 1.00 53.06 104 LEU A O 1
ATOM 820 N N . LEU A 1 105 ? 2.129 -4.355 23.148 1.00 62.94 105 LEU A N 1
ATOM 821 C CA . LEU A 1 105 ? 2.463 -3.999 21.764 1.00 62.94 105 LEU A CA 1
ATOM 822 C C . LEU A 1 105 ? 1.198 -3.700 20.939 1.00 62.94 105 LEU A C 1
ATOM 824 O O . LEU A 1 105 ? 0.914 -4.368 19.947 1.00 62.94 105 LEU A O 1
ATOM 828 N N . GLN A 1 106 ? 0.420 -2.700 21.361 1.00 75.19 106 GLN A N 1
ATOM 829 C CA . GLN A 1 106 ? -0.801 -2.262 20.669 1.00 75.19 106 GLN A CA 1
ATOM 830 C C . GLN A 1 106 ? -0.491 -1.211 19.602 1.00 75.19 106 GLN A C 1
ATOM 832 O O . GLN A 1 106 ? -0.123 -0.093 19.940 1.00 75.19 106 GLN A O 1
ATOM 837 N N . GLY A 1 107 ? -0.644 -1.574 18.329 1.00 83.94 107 GLY A N 1
ATOM 838 C CA . GLY A 1 107 ? -0.584 -0.665 17.181 1.00 83.94 107 GLY A CA 1
ATOM 839 C C . GLY A 1 107 ? -1.786 0.254 17.071 1.00 83.94 107 GLY A C 1
ATOM 8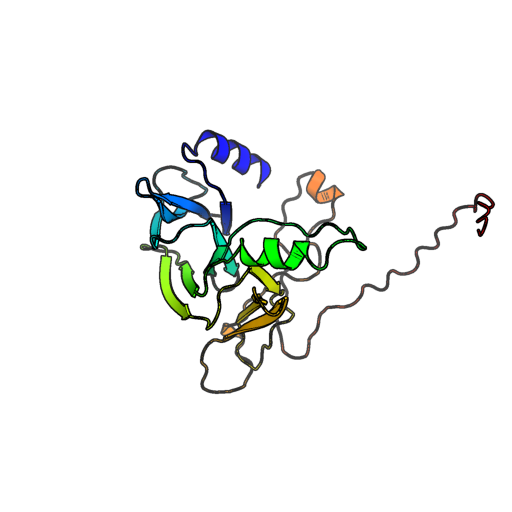40 O O . GLY A 1 107 ? -2.597 0.385 17.987 1.00 83.94 107 GLY A O 1
ATOM 841 N N . ASP A 1 108 ? -1.905 0.884 15.913 1.00 89.06 108 ASP A N 1
ATOM 842 C CA . ASP A 1 108 ? -3.014 1.782 15.642 1.00 89.06 108 ASP A CA 1
ATOM 843 C C . ASP A 1 108 ? -4.319 0.995 15.447 1.00 89.06 108 ASP A C 1
ATOM 845 O O . ASP A 1 108 ? -4.348 -0.201 15.148 1.00 89.06 108 ASP A O 1
ATOM 849 N N . SER A 1 109 ? -5.442 1.687 15.586 1.00 91.00 109 SER A N 1
ATOM 850 C CA . SER A 1 109 ? -6.754 1.209 15.146 1.00 91.00 109 SER A CA 1
ATOM 851 C C . SER A 1 109 ? -7.155 1.797 13.792 1.00 91.00 109 SER A C 1
ATOM 853 O O . SER A 1 109 ? -8.223 1.473 13.284 1.00 91.00 109 SER A O 1
ATOM 855 N N . THR A 1 110 ? -6.313 2.633 13.184 1.00 92.88 110 THR A N 1
ATOM 856 C CA . THR A 1 110 ? -6.611 3.348 11.942 1.00 92.88 110 THR A CA 1
ATOM 857 C C . THR A 1 110 ? -5.708 2.928 10.799 1.00 92.88 110 THR A C 1
ATOM 859 O O . THR A 1 110 ? -4.517 2.685 10.971 1.00 92.88 110 THR A O 1
ATOM 862 N N . PHE A 1 111 ? -6.284 2.892 9.600 1.00 94.44 111 PHE A N 1
ATOM 863 C CA . PHE A 1 111 ? -5.543 2.811 8.347 1.00 94.44 111 PHE A CA 1
ATOM 864 C C . PHE A 1 111 ? -5.774 4.093 7.562 1.00 94.44 111 PHE A C 1
ATOM 866 O O . PHE A 1 111 ? -6.920 4.443 7.302 1.00 94.44 111 PHE A O 1
ATOM 873 N N . ARG A 1 112 ? -4.709 4.775 7.146 1.00 96.00 112 ARG A N 1
ATOM 874 C CA . ARG A 1 112 ? -4.782 5.945 6.262 1.00 96.00 112 ARG A CA 1
ATOM 875 C C . ARG A 1 112 ? -4.375 5.568 4.854 1.00 96.00 112 ARG A C 1
ATOM 877 O O . ARG A 1 112 ? -3.376 4.874 4.669 1.00 96.00 112 ARG A O 1
ATOM 884 N N . LEU A 1 113 ? -5.161 6.006 3.882 1.00 97.06 113 LEU A N 1
ATOM 885 C CA . LEU A 1 113 ? -4.999 5.655 2.482 1.00 97.06 113 LEU A CA 1
ATOM 886 C C . LEU A 1 113 ? -4.525 6.874 1.704 1.00 97.06 113 LEU A C 1
ATOM 888 O O . LEU A 1 113 ? -5.097 7.960 1.804 1.00 97.06 113 LEU A O 1
ATOM 892 N N . TYR A 1 114 ? -3.501 6.659 0.894 1.00 97.44 114 TYR A N 1
ATOM 893 C CA . TYR A 1 114 ? -2.941 7.655 -0.001 1.00 97.44 114 TYR A CA 1
ATOM 894 C C . TYR A 1 114 ? -2.823 7.071 -1.406 1.00 97.44 114 TYR A C 1
ATOM 896 O O . TYR A 1 114 ? -2.504 5.897 -1.566 1.00 97.44 114 TYR A O 1
ATOM 904 N N . GLU A 1 115 ? -3.029 7.897 -2.419 1.00 96.31 115 GLU A N 1
ATOM 905 C CA . GLU A 1 115 ? -2.764 7.571 -3.816 1.00 96.31 115 GLU A CA 1
ATOM 906 C C . GLU A 1 115 ? -1.499 8.287 -4.276 1.00 96.31 115 GLU A C 1
ATOM 908 O O . GLU A 1 115 ? -1.309 9.478 -4.020 1.00 96.31 115 GLU A O 1
ATOM 913 N N . PHE A 1 116 ? -0.613 7.569 -4.956 1.00 95.12 116 PHE A N 1
ATOM 914 C CA . PHE A 1 116 ? 0.584 8.148 -5.546 1.00 95.12 116 PHE A CA 1
ATOM 915 C C . PHE A 1 116 ? 0.337 8.525 -7.000 1.00 95.12 116 PHE A C 1
ATOM 917 O O . PHE A 1 116 ? 0.010 7.687 -7.834 1.00 95.12 116 PHE A O 1
ATOM 924 N N . VAL A 1 117 ? 0.600 9.789 -7.325 1.00 94.31 117 VAL A N 1
ATOM 925 C CA . VAL A 1 117 ? 0.348 10.361 -8.652 1.00 94.31 117 VAL A CA 1
ATOM 926 C C . VAL A 1 117 ? 1.634 10.829 -9.318 1.00 94.31 117 VAL A C 1
ATOM 928 O O . VAL A 1 117 ? 2.642 11.088 -8.662 1.00 94.31 117 VAL A O 1
ATOM 931 N N . ASN A 1 118 ? 1.636 10.929 -10.650 1.00 91.06 118 ASN A N 1
ATOM 932 C CA . ASN A 1 118 ? 2.846 11.248 -11.418 1.00 91.06 118 ASN A CA 1
ATOM 933 C C . ASN A 1 118 ? 3.200 12.730 -11.538 1.00 91.06 118 ASN A C 1
ATOM 935 O O . ASN A 1 118 ? 4.223 13.073 -12.127 1.00 91.06 118 ASN A O 1
ATOM 939 N N . ARG A 1 119 ? 2.378 13.600 -10.963 1.00 91.31 119 ARG A N 1
ATOM 940 C CA . ARG A 1 119 ? 2.532 15.054 -11.004 1.00 91.31 119 ARG A CA 1
ATOM 941 C C . ARG A 1 119 ? 2.379 15.603 -9.597 1.00 91.31 119 ARG A C 1
ATOM 943 O O . ARG A 1 119 ? 1.759 14.947 -8.768 1.00 91.31 119 ARG A O 1
ATOM 950 N N . SER A 1 120 ? 2.916 16.796 -9.346 1.00 92.19 120 SER A N 1
ATOM 951 C CA . SER A 1 120 ? 2.668 17.527 -8.096 1.00 92.19 120 SER A CA 1
ATOM 952 C C . SER A 1 120 ? 1.162 17.523 -7.769 1.00 92.19 120 SER A C 1
ATOM 954 O O . SER A 1 120 ? 0.376 17.786 -8.683 1.00 92.19 120 SER A O 1
ATOM 956 N N . PRO A 1 121 ? 0.739 17.176 -6.535 1.00 94.62 121 PRO A N 1
ATOM 957 C CA . PRO A 1 121 ? 1.535 17.062 -5.301 1.00 94.62 121 PRO A CA 1
ATOM 958 C C . PRO A 1 121 ? 2.220 15.698 -5.059 1.00 94.62 121 PRO A C 1
ATOM 960 O O . PRO A 1 121 ? 2.727 15.454 -3.971 1.00 94.62 121 PRO A O 1
ATOM 963 N N . TYR A 1 122 ? 2.253 14.801 -6.051 1.00 93.50 122 TYR A N 1
ATOM 964 C CA . TYR A 1 122 ? 2.831 13.439 -6.037 1.00 93.50 122 TYR A CA 1
ATOM 965 C C . TYR A 1 122 ? 2.147 12.423 -5.120 1.00 93.50 122 TYR A C 1
ATOM 967 O O . TYR A 1 122 ? 2.295 11.217 -5.325 1.00 93.50 122 TYR A O 1
ATOM 975 N N . VAL A 1 123 ? 1.374 12.897 -4.152 1.00 96.19 123 VAL A N 1
ATOM 976 C CA . VAL A 1 123 ? 0.586 12.090 -3.232 1.00 96.19 123 VAL A CA 1
ATOM 977 C C . VAL A 1 123 ? -0.720 12.796 -2.905 1.00 96.19 123 VAL A C 1
ATOM 979 O O . VAL A 1 123 ? -0.741 13.998 -2.652 1.00 96.19 123 VAL A O 1
ATOM 982 N N . ILE A 1 124 ? -1.807 12.037 -2.916 1.00 96.81 124 ILE A N 1
ATOM 983 C CA . ILE A 1 124 ? -3.157 12.492 -2.601 1.00 96.81 124 ILE A CA 1
ATOM 984 C C . ILE A 1 124 ? -3.636 11.682 -1.401 1.00 96.81 124 ILE A C 1
ATOM 986 O O . ILE A 1 124 ? -3.551 10.457 -1.408 1.00 96.81 124 ILE A O 1
ATOM 990 N N . TYR A 1 125 ? -4.119 12.348 -0.355 1.00 97.38 125 TYR A N 1
ATOM 991 C CA . TYR A 1 125 ? -4.811 11.668 0.737 1.00 97.38 125 TYR A CA 1
ATOM 992 C C . TYR A 1 125 ? -6.218 11.283 0.278 1.00 97.38 125 TYR A C 1
ATOM 994 O O . TYR A 1 125 ? -6.950 12.137 -0.218 1.00 97.38 125 TYR A O 1
ATOM 1002 N N . LEU A 1 126 ? -6.586 10.011 0.436 1.00 96.31 126 LEU A N 1
ATOM 1003 C CA . LEU A 1 126 ? -7.895 9.509 0.026 1.00 96.31 126 LEU A CA 1
ATOM 1004 C C . LEU A 1 126 ? -8.876 9.515 1.193 1.00 96.31 126 LEU A C 1
ATOM 1006 O O . LEU A 1 126 ? -9.896 10.197 1.162 1.00 96.31 126 LEU A O 1
ATOM 1010 N N . THR A 1 127 ? -8.595 8.705 2.210 1.00 95.69 127 THR A N 1
ATOM 1011 C CA . THR A 1 127 ? -9.500 8.495 3.340 1.00 95.69 127 THR A CA 1
ATOM 1012 C C . THR A 1 127 ? -8.786 7.770 4.478 1.00 95.69 127 THR A C 1
ATOM 1014 O O . THR A 1 127 ? -7.647 7.313 4.332 1.00 95.69 127 THR A O 1
ATOM 1017 N N . GLU A 1 128 ? -9.479 7.618 5.598 1.00 94.94 128 GLU A N 1
ATOM 1018 C CA . GLU A 1 128 ? -9.063 6.776 6.707 1.00 94.94 128 GLU A CA 1
ATOM 1019 C C . GLU A 1 128 ? -10.140 5.751 7.060 1.00 94.94 128 GLU A C 1
ATOM 1021 O O . GLU A 1 128 ? -11.340 5.995 6.960 1.00 94.94 128 GLU A O 1
ATOM 1026 N N . CYS A 1 129 ? -9.690 4.575 7.477 1.00 93.00 129 CYS A N 1
ATOM 1027 C CA . CYS A 1 129 ? -10.528 3.490 7.943 1.00 93.00 129 CYS A CA 1
ATOM 1028 C C . CYS A 1 129 ? -10.249 3.258 9.429 1.00 93.00 129 CYS A C 1
ATOM 1030 O O . CYS A 1 129 ? -9.181 2.762 9.799 1.00 93.00 129 CYS A O 1
ATOM 1032 N N . GLN A 1 130 ? -11.214 3.612 10.276 1.00 93.75 130 GLN A N 1
ATOM 1033 C CA . GLN A 1 130 ? -11.172 3.392 11.720 1.00 93.75 130 GLN A CA 1
ATOM 1034 C C . GLN A 1 130 ? -11.700 1.994 12.058 1.00 93.75 130 GLN A C 1
ATOM 1036 O O . GLN A 1 130 ? -12.795 1.609 11.656 1.00 93.75 130 GLN A O 1
ATOM 1041 N N . GLN A 1 131 ? -10.929 1.236 12.828 1.00 92.56 131 GLN A N 1
ATOM 1042 C CA . GLN A 1 131 ? -11.326 -0.049 13.391 1.00 92.56 131 GLN A CA 1
ATOM 1043 C C . GLN A 1 131 ? -11.753 0.122 14.851 1.00 92.56 131 GLN A C 1
ATOM 1045 O O . GLN A 1 131 ? -11.293 1.025 15.552 1.00 92.56 131 GLN A O 1
ATOM 1050 N N . GLN A 1 132 ? -12.607 -0.787 15.324 1.00 89.75 132 GLN A N 1
ATOM 1051 C CA . GLN A 1 132 ? -13.114 -0.789 16.704 1.00 89.75 132 GLN A CA 1
ATOM 1052 C C . GLN A 1 132 ? -12.026 -1.066 17.751 1.00 89.75 132 GLN A C 1
ATOM 1054 O O . GLN A 1 132 ? -12.149 -0.653 18.898 1.00 89.75 132 GLN A O 1
ATOM 1059 N N . ALA A 1 133 ? -10.966 -1.773 17.358 1.00 89.00 133 ALA A N 1
ATOM 1060 C CA . ALA A 1 133 ? -9.869 -2.156 18.234 1.00 89.00 133 ALA A CA 1
ATOM 1061 C C . ALA A 1 133 ? -8.526 -1.979 17.511 1.00 89.00 133 ALA A C 1
ATOM 1063 O O . ALA A 1 133 ? -8.476 -2.169 16.287 1.00 89.00 133 ALA A O 1
ATOM 1064 N N . PRO A 1 134 ? -7.446 -1.655 18.246 1.00 90.62 134 PRO A N 1
ATOM 1065 C CA . PRO A 1 134 ? -6.097 -1.641 17.695 1.00 90.62 134 PRO A CA 1
ATOM 1066 C C . PRO A 1 134 ? -5.668 -3.041 17.242 1.00 90.62 134 PRO A C 1
ATOM 1068 O O . PRO A 1 134 ? -6.335 -4.036 17.529 1.00 90.62 134 PRO A O 1
ATOM 1071 N N . HIS A 1 135 ? -4.550 -3.134 16.529 1.00 88.25 135 HIS A N 1
ATOM 1072 C CA . HIS A 1 135 ? -3.940 -4.413 16.154 1.00 88.25 135 HIS A CA 1
ATOM 1073 C C . HIS A 1 135 ? -2.511 -4.521 16.665 1.00 88.25 135 HIS A C 1
ATOM 1075 O O . HIS A 1 135 ? -1.799 -3.531 16.762 1.00 88.25 135 HIS A O 1
ATOM 1081 N N . THR A 1 136 ? -2.060 -5.736 16.953 1.00 84.38 136 THR A N 1
ATOM 1082 C CA . THR A 1 136 ? -0.665 -5.985 17.358 1.00 84.38 136 THR A CA 1
ATOM 1083 C C . THR A 1 136 ? 0.226 -6.275 16.150 1.00 84.38 136 THR A C 1
ATOM 1085 O O . THR A 1 136 ? 1.399 -5.902 16.107 1.00 84.38 136 THR A O 1
ATOM 1088 N N . CYS A 1 137 ? -0.333 -6.898 15.110 1.00 82.88 137 CYS A N 1
ATOM 1089 C CA . CYS A 1 137 ? 0.334 -7.100 13.833 1.00 82.88 137 CYS A CA 1
ATOM 1090 C C . CYS A 1 137 ? -0.653 -7.077 12.663 1.00 82.88 137 CYS A C 1
ATOM 1092 O O . CYS A 1 137 ? -1.856 -7.286 12.837 1.00 82.88 137 CYS A O 1
ATOM 1094 N N . ILE A 1 138 ? -0.111 -6.825 11.471 1.00 87.75 138 ILE A N 1
ATOM 1095 C CA . ILE A 1 138 ? -0.824 -6.872 10.196 1.00 87.75 138 ILE A CA 1
ATOM 1096 C C . ILE A 1 138 ? 0.001 -7.640 9.167 1.00 87.75 138 ILE A C 1
ATOM 1098 O O . ILE A 1 138 ? 1.233 -7.567 9.175 1.00 87.75 138 ILE A O 1
ATOM 1102 N N . CYS A 1 139 ? -0.672 -8.347 8.268 1.00 87.62 139 CYS A N 1
ATOM 1103 C CA . CYS A 1 139 ? -0.083 -8.898 7.054 1.00 87.62 139 CYS A CA 1
ATOM 1104 C C . CYS A 1 139 ? -1.072 -8.802 5.889 1.00 87.62 139 CYS A C 1
ATOM 1106 O O . CYS A 1 139 ? -2.283 -8.729 6.089 1.00 87.62 139 CYS A O 1
ATOM 1108 N N . THR A 1 140 ? -0.559 -8.779 4.664 1.00 90.38 140 THR A N 1
ATOM 1109 C CA . THR A 1 140 ? -1.374 -8.733 3.446 1.00 90.38 140 THR A CA 1
ATOM 1110 C C . THR A 1 140 ? -1.389 -10.084 2.755 1.00 90.38 140 THR A C 1
ATOM 1112 O O . THR A 1 140 ? -0.471 -10.893 2.900 1.00 90.38 140 THR A O 1
ATOM 1115 N N . ILE A 1 141 ? -2.433 -10.318 1.965 1.00 90.12 141 ILE A N 1
ATOM 1116 C CA . ILE A 1 141 ? -2.479 -11.429 1.016 1.00 90.12 141 ILE A CA 1
ATOM 1117 C C . ILE A 1 141 ? -2.112 -10.948 -0.394 1.00 90.12 141 ILE A C 1
ATOM 1119 O O . ILE A 1 141 ? -2.251 -9.772 -0.725 1.00 90.12 141 ILE A O 1
ATOM 1123 N N . SER A 1 142 ? -1.647 -11.866 -1.244 1.00 91.31 142 SER A N 1
ATOM 1124 C CA . SER A 1 142 ? -1.410 -11.579 -2.662 1.00 91.31 142 SER A CA 1
ATOM 1125 C C . SER A 1 142 ? -2.707 -11.178 -3.374 1.00 91.31 142 SER A C 1
ATOM 1127 O O . SER A 1 142 ? -3.754 -11.780 -3.141 1.00 91.31 142 SER A O 1
ATOM 1129 N N . LYS A 1 143 ? -2.599 -10.246 -4.331 1.00 91.75 143 LYS A N 1
ATOM 1130 C CA . LYS A 1 143 ? -3.666 -9.834 -5.263 1.00 91.75 143 LYS A CA 1
ATOM 1131 C C . LYS A 1 143 ? -4.435 -11.004 -5.889 1.00 91.75 143 LYS A C 1
ATOM 1133 O O . LYS A 1 143 ? -5.640 -10.926 -6.084 1.00 91.75 143 LYS A O 1
ATOM 1138 N N . ARG A 1 144 ? -3.743 -12.119 -6.139 1.00 91.56 144 ARG A N 1
ATOM 1139 C CA . ARG A 1 144 ? -4.300 -13.347 -6.733 1.00 91.56 144 ARG A CA 1
ATOM 1140 C C . ARG A 1 144 ? -5.336 -14.066 -5.859 1.00 91.56 144 ARG A C 1
ATOM 1142 O O . ARG A 1 144 ? -6.017 -14.951 -6.357 1.00 91.56 144 ARG A O 1
ATOM 1149 N N . ALA A 1 145 ? -5.424 -13.733 -4.573 1.00 91.50 145 ALA A N 1
ATOM 1150 C CA . ALA A 1 145 ? -6.351 -14.350 -3.625 1.00 91.50 145 ALA A CA 1
ATOM 1151 C C . ALA A 1 145 ? -7.488 -13.407 -3.190 1.00 91.50 145 ALA A C 1
ATOM 1153 O O . ALA A 1 145 ? -8.212 -13.712 -2.240 1.00 91.50 145 ALA A O 1
ATOM 1154 N N . LEU A 1 146 ? -7.622 -12.253 -3.848 1.00 93.62 146 LEU A N 1
ATOM 1155 C CA . LEU A 1 146 ? -8.696 -11.302 -3.579 1.00 93.62 146 LEU A CA 1
ATOM 1156 C C . LEU A 1 146 ? -10.012 -11.747 -4.219 1.00 93.62 146 LEU A C 1
ATOM 1158 O O . LEU A 1 146 ? -10.038 -12.447 -5.232 1.00 93.62 146 LEU A O 1
ATOM 1162 N N . ASN A 1 147 ? -11.117 -11.298 -3.633 1.00 93.19 147 ASN A N 1
ATOM 1163 C CA . ASN A 1 147 ? -12.448 -11.442 -4.198 1.00 93.19 147 ASN A CA 1
ATOM 1164 C C . ASN A 1 147 ? -12.656 -10.421 -5.332 1.00 93.19 147 ASN A C 1
ATOM 1166 O O . ASN A 1 147 ? -13.059 -9.281 -5.095 1.00 93.19 147 ASN A O 1
ATOM 1170 N N . LEU A 1 148 ? -12.390 -10.850 -6.569 1.00 93.81 148 LEU A N 1
ATOM 1171 C CA . LEU A 1 148 ? -12.432 -9.983 -7.751 1.00 93.81 148 LEU A CA 1
ATOM 1172 C C . LEU A 1 148 ? -13.843 -9.490 -8.108 1.00 93.81 148 LEU A C 1
ATOM 1174 O O . LEU A 1 148 ? -14.001 -8.372 -8.593 1.00 93.81 148 LEU A O 1
ATOM 1178 N N . THR A 1 149 ? -14.875 -10.308 -7.888 1.00 92.56 149 THR A N 1
ATOM 1179 C CA . THR A 1 149 ? -16.271 -9.923 -8.170 1.00 92.56 149 THR A CA 1
ATOM 1180 C C . THR A 1 149 ? -16.815 -8.957 -7.123 1.00 92.56 149 THR A C 1
ATOM 1182 O O . THR A 1 149 ? -17.655 -8.125 -7.437 1.00 92.56 149 THR A O 1
ATOM 1185 N N . GLY A 1 150 ? -16.295 -9.018 -5.894 1.00 93.19 150 GLY A N 1
ATOM 1186 C CA . GLY A 1 150 ? -16.620 -8.079 -4.819 1.00 93.19 150 GLY A CA 1
ATOM 1187 C C . GLY A 1 150 ? -15.837 -6.763 -4.859 1.00 93.19 150 GLY A C 1
ATOM 1188 O O . GLY A 1 150 ? -15.822 -6.069 -3.848 1.00 93.19 150 GLY A O 1
ATOM 1189 N N . ALA A 1 151 ? -15.141 -6.445 -5.960 1.00 95.31 151 ALA A N 1
ATOM 1190 C CA . ALA A 1 151 ? -14.299 -5.249 -6.103 1.00 95.31 151 ALA A CA 1
ATOM 1191 C C . ALA A 1 151 ? -13.277 -5.059 -4.955 1.00 95.31 151 ALA A C 1
ATOM 1193 O O . ALA A 1 151 ? -12.915 -3.934 -4.593 1.00 95.31 151 ALA A O 1
ATOM 1194 N N . GLU A 1 152 ? -12.808 -6.163 -4.363 1.00 95.50 152 GLU A N 1
ATOM 1195 C CA . GLU A 1 152 ? -11.792 -6.138 -3.316 1.00 95.50 152 GLU A CA 1
ATOM 1196 C C . GLU A 1 152 ? -10.427 -5.843 -3.940 1.00 95.50 152 GLU A C 1
ATOM 1198 O O . GLU A 1 152 ? -9.976 -6.556 -4.840 1.00 95.50 152 GLU A O 1
ATOM 1203 N N . VAL A 1 153 ? -9.753 -4.803 -3.450 1.00 95.88 153 VAL A N 1
ATOM 1204 C CA . VAL A 1 153 ? -8.450 -4.360 -3.967 1.00 95.88 153 VAL A CA 1
ATOM 1205 C C . VAL A 1 153 ? -7.295 -4.669 -3.022 1.00 95.88 153 VAL A C 1
ATOM 1207 O O . VAL A 1 153 ? -6.163 -4.810 -3.478 1.00 95.88 153 VAL A O 1
ATOM 1210 N N . MET A 1 154 ? -7.559 -4.844 -1.728 1.00 95.62 154 MET A N 1
ATOM 1211 C CA . MET A 1 154 ? -6.560 -5.250 -0.741 1.00 95.62 154 MET A CA 1
ATOM 1212 C C . MET A 1 154 ? -7.243 -6.002 0.398 1.00 95.62 154 MET A C 1
ATOM 1214 O O . MET A 1 154 ? -8.308 -5.594 0.852 1.00 95.62 154 MET A O 1
ATOM 1218 N N . ARG A 1 155 ? -6.604 -7.056 0.911 1.00 95.62 155 ARG A N 1
ATOM 1219 C CA . ARG A 1 155 ? -7.019 -7.718 2.152 1.00 95.62 155 ARG A CA 1
ATOM 1220 C C . ARG A 1 155 ? -5.867 -7.735 3.138 1.00 95.62 155 ARG A C 1
ATOM 1222 O O . ARG A 1 155 ? -4.778 -8.221 2.824 1.00 95.62 155 ARG A O 1
ATOM 1229 N N . VAL A 1 156 ? -6.139 -7.230 4.333 1.00 93.62 156 VAL A N 1
ATOM 1230 C CA . VAL A 1 156 ? -5.219 -7.214 5.467 1.00 93.62 156 VAL A CA 1
ATOM 1231 C C . VAL A 1 156 ? -5.737 -8.171 6.528 1.00 93.62 156 VAL A C 1
ATOM 1233 O O . VAL A 1 156 ? -6.882 -8.074 6.946 1.00 93.62 156 VAL A O 1
ATOM 1236 N N . TYR A 1 157 ? -4.898 -9.082 6.999 1.00 92.31 157 TYR A N 1
ATOM 1237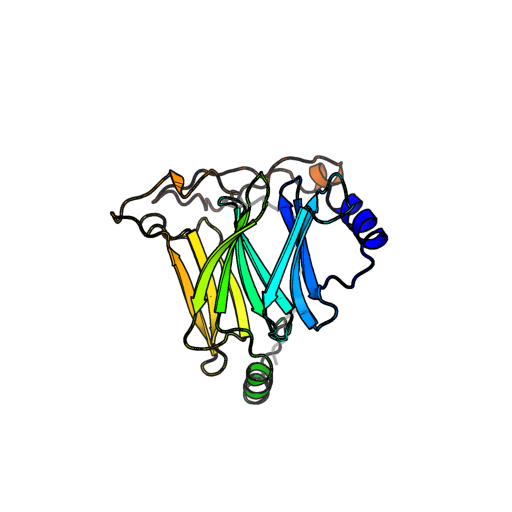 C CA . TYR A 1 157 ? -5.161 -9.849 8.208 1.00 92.31 157 TYR A CA 1
ATOM 1238 C C . TYR A 1 157 ? -4.526 -9.124 9.384 1.00 92.31 157 TYR A C 1
ATOM 1240 O O . TYR A 1 157 ? -3.319 -8.878 9.383 1.00 92.31 157 TYR A O 1
ATOM 1248 N N . ARG A 1 158 ? -5.336 -8.770 10.380 1.00 89.31 158 ARG A N 1
ATOM 1249 C CA . ARG A 1 158 ? -4.883 -8.099 11.601 1.00 89.31 158 ARG A CA 1
ATOM 1250 C C . ARG A 1 158 ? -5.073 -9.000 12.812 1.00 89.31 158 ARG A C 1
ATOM 1252 O O . ARG A 1 158 ? -6.076 -9.702 12.900 1.00 89.31 158 ARG A O 1
ATOM 1259 N N . LEU A 1 159 ? -4.129 -8.976 13.744 1.00 88.12 159 LEU A N 1
ATOM 1260 C CA . LEU A 1 159 ? -4.231 -9.726 14.996 1.00 88.12 159 LEU A CA 1
ATOM 1261 C C . LEU A 1 159 ? -4.846 -8.848 16.086 1.00 88.12 159 LEU A C 1
ATOM 1263 O O . LEU A 1 159 ? -4.318 -7.778 16.404 1.00 88.12 159 LEU A O 1
ATOM 1267 N N . HIS A 1 160 ? -5.956 -9.308 16.659 1.00 87.00 160 HIS A N 1
ATOM 1268 C CA . HIS A 1 160 ? -6.637 -8.605 17.738 1.00 87.00 160 HIS A CA 1
ATOM 1269 C C . HIS A 1 160 ? -5.867 -8.754 19.071 1.00 87.00 160 HIS A C 1
ATOM 1271 O O . HIS A 1 160 ? -5.503 -9.875 19.429 1.00 87.00 160 HIS A O 1
ATOM 1277 N N . PRO A 1 161 ? -5.642 -7.676 19.847 1.00 82.75 161 PRO A N 1
ATOM 1278 C CA . PRO A 1 161 ? -4.759 -7.712 21.016 1.00 82.75 161 PRO A CA 1
ATOM 1279 C C . PRO A 1 161 ? -5.258 -8.606 22.153 1.00 82.75 161 PRO A C 1
ATOM 1281 O O . PRO A 1 161 ? -4.459 -9.302 22.774 1.00 82.75 161 PRO A O 1
ATOM 1284 N N . GLN A 1 162 ? -6.566 -8.590 22.433 1.00 83.75 162 GLN A N 1
ATOM 1285 C CA . GLN A 1 162 ? -7.152 -9.325 23.559 1.00 83.75 162 GLN A CA 1
ATOM 1286 C C . GLN A 1 162 ? -7.522 -10.764 23.185 1.00 83.75 162 GLN A C 1
ATOM 1288 O O . GLN A 1 162 ? -7.061 -11.703 23.823 1.00 83.75 162 GLN A O 1
ATOM 1293 N N . SER A 1 163 ? -8.342 -10.945 22.145 1.00 86.25 163 SER A N 1
ATOM 1294 C CA . SER A 1 163 ? -8.795 -12.271 21.710 1.00 86.25 163 SER A CA 1
ATOM 1295 C C . SER A 1 163 ? -7.725 -13.095 20.990 1.00 86.25 163 SER A C 1
ATOM 1297 O O . SER A 1 163 ? -7.911 -14.297 20.842 1.00 86.25 163 SER A O 1
ATOM 1299 N N . LEU A 1 164 ? -6.631 -12.473 20.522 1.00 83.19 164 LEU A N 1
ATOM 1300 C CA . LEU A 1 164 ? -5.590 -13.112 19.703 1.00 83.19 164 LEU A CA 1
ATOM 1301 C C . LEU A 1 164 ? -6.137 -13.795 18.437 1.00 83.19 164 LEU A C 1
ATOM 1303 O O . LEU A 1 164 ? -5.488 -14.661 17.853 1.00 83.19 164 LEU A O 1
ATOM 1307 N N . LEU A 1 165 ? -7.324 -13.383 17.986 1.00 88.00 165 LEU A N 1
ATOM 1308 C CA . LEU A 1 165 ? -7.925 -13.865 16.753 1.00 88.00 165 LEU A CA 1
ATOM 1309 C C . LEU A 1 165 ? -7.451 -13.026 15.569 1.00 88.00 165 LEU A C 1
ATOM 1311 O O . LEU A 1 165 ? -7.320 -11.800 15.655 1.00 88.00 165 LEU A O 1
ATOM 1315 N N . ILE A 1 166 ? -7.224 -13.705 14.448 1.00 90.25 166 ILE A N 1
ATOM 1316 C CA . ILE A 1 166 ? -6.939 -13.064 13.168 1.00 90.25 166 ILE A CA 1
ATOM 1317 C C . ILE A 1 166 ? -8.259 -12.559 12.584 1.00 90.25 166 ILE A C 1
ATOM 1319 O O . ILE A 1 166 ? -9.193 -13.329 12.374 1.00 90.25 166 ILE A O 1
ATOM 1323 N N . GLN A 1 167 ? -8.322 -11.264 12.296 1.00 91.75 167 GLN A N 1
ATOM 1324 C CA . GLN A 1 167 ? -9.475 -10.605 11.699 1.00 91.75 167 GLN A CA 1
ATOM 1325 C C . GLN A 1 167 ? -9.122 -10.161 10.271 1.00 91.75 167 GLN A C 1
ATOM 1327 O O . GLN A 1 167 ? -8.186 -9.375 10.099 1.00 91.75 167 GLN A O 1
ATOM 1332 N N . PRO A 1 168 ? -9.820 -10.650 9.231 1.00 94.19 168 PRO A N 1
ATOM 1333 C CA . PRO A 1 168 ? -9.660 -10.127 7.882 1.00 94.19 168 PRO A CA 1
ATOM 1334 C C . PRO A 1 168 ? -10.302 -8.738 7.764 1.00 94.19 168 PRO A C 1
ATOM 1336 O O . PRO A 1 168 ? -11.415 -8.511 8.234 1.00 94.19 168 PRO A O 1
ATOM 1339 N N . LEU A 1 169 ? -9.602 -7.818 7.109 1.00 94.62 169 LEU A N 1
ATOM 1340 C CA . LEU A 1 169 ? -10.058 -6.485 6.737 1.00 94.62 169 LEU A CA 1
ATOM 1341 C C . LEU A 1 169 ? -9.912 -6.328 5.223 1.00 94.62 169 LEU A C 1
ATOM 1343 O O . LEU A 1 169 ? -8.799 -6.327 4.694 1.00 94.62 169 LEU A O 1
ATOM 1347 N N . SER A 1 170 ? -11.042 -6.197 4.539 1.00 95.88 170 SER A N 1
ATOM 1348 C CA . SER A 1 170 ? -11.115 -6.039 3.088 1.00 95.88 170 SER A CA 1
ATOM 1349 C C . SER A 1 170 ? -11.284 -4.570 2.724 1.00 95.88 170 SER A C 1
ATOM 1351 O O . SER A 1 170 ? -12.224 -3.918 3.171 1.00 95.88 170 SER A O 1
ATOM 1353 N N . PHE A 1 171 ? -10.394 -4.057 1.881 1.00 96.38 171 PHE A N 1
ATOM 1354 C CA . PHE A 1 171 ? -10.555 -2.765 1.229 1.00 96.38 171 PHE A CA 1
ATOM 1355 C C . PHE A 1 171 ? -11.238 -2.986 -0.115 1.00 96.38 171 PHE A C 1
ATOM 1357 O O . PHE A 1 171 ? -10.706 -3.679 -0.987 1.00 96.38 171 PHE A O 1
ATOM 1364 N N . ILE A 1 172 ? -12.425 -2.405 -0.257 1.00 95.00 172 ILE A N 1
ATOM 1365 C CA . ILE A 1 172 ? -13.317 -2.595 -1.400 1.00 95.00 172 ILE A CA 1
ATOM 1366 C C . ILE A 1 172 ? -13.539 -1.246 -2.073 1.00 95.00 172 ILE A C 1
ATOM 1368 O O . ILE A 1 172 ? -13.805 -0.250 -1.399 1.00 95.00 172 ILE A O 1
ATOM 1372 N N . VAL A 1 173 ? -13.441 -1.214 -3.402 1.00 94.31 173 VAL A N 1
ATOM 1373 C CA . VAL A 1 173 ? -13.827 -0.029 -4.172 1.00 94.31 173 VAL A CA 1
ATOM 1374 C C . VAL A 1 173 ? -15.346 -0.048 -4.350 1.00 94.31 173 VAL A C 1
ATOM 1376 O O . VAL A 1 173 ? -15.865 -1.007 -4.920 1.00 94.31 173 VAL A O 1
ATOM 1379 N N . PRO A 1 174 ? -16.081 0.986 -3.902 1.00 92.50 174 PRO A N 1
ATOM 1380 C CA . PRO A 1 174 ? -17.533 1.006 -4.018 1.00 92.50 174 PRO A CA 1
ATOM 1381 C C . PRO A 1 174 ? -17.946 1.077 -5.494 1.00 92.50 174 PRO A C 1
ATOM 1383 O O . PRO A 1 174 ? -17.704 2.071 -6.182 1.00 92.50 174 PRO A O 1
ATOM 1386 N N . ARG A 1 175 ? -18.580 0.013 -5.992 1.00 91.19 175 ARG A N 1
ATOM 1387 C CA . ARG A 1 175 ? -19.118 -0.095 -7.356 1.00 91.19 175 ARG A CA 1
ATOM 1388 C C . ARG A 1 175 ? -20.611 -0.399 -7.294 1.00 91.19 175 ARG A C 1
ATOM 1390 O O . ARG A 1 175 ? -21.096 -0.973 -6.330 1.00 91.19 175 ARG A O 1
ATOM 1397 N N . ARG A 1 176 ? -21.350 0.002 -8.332 1.00 81.94 176 ARG A N 1
ATOM 1398 C CA . ARG A 1 176 ? -22.817 -0.153 -8.389 1.00 81.94 176 ARG A CA 1
ATOM 1399 C C . ARG A 1 176 ? -23.283 -1.595 -8.644 1.00 81.94 176 ARG A C 1
ATOM 1401 O O . ARG A 1 176 ? -24.471 -1.858 -8.521 1.00 81.94 176 ARG A O 1
ATOM 1408 N N . SER A 1 177 ? -22.383 -2.497 -9.036 1.00 82.38 177 SER A N 1
ATOM 1409 C CA . SER A 1 177 ? -22.703 -3.872 -9.427 1.00 82.38 177 SER A CA 1
ATOM 1410 C C . SER A 1 177 ? -21.680 -4.867 -8.885 1.00 82.38 177 SER A C 1
ATOM 1412 O O . SER A 1 177 ? -20.476 -4.622 -9.007 1.00 82.38 177 SER A O 1
ATOM 1414 N N . ASP A 1 178 ? -22.162 -6.027 -8.434 1.00 84.06 178 ASP A N 1
ATOM 1415 C CA . ASP A 1 178 ? -21.365 -7.179 -7.968 1.00 84.06 178 ASP A CA 1
ATOM 1416 C C . ASP A 1 178 ? -20.773 -7.993 -9.136 1.00 84.06 178 ASP A C 1
ATOM 1418 O O . ASP A 1 178 ? -20.798 -9.223 -9.176 1.00 84.06 178 ASP A O 1
ATOM 1422 N N . GLN A 1 179 ? -20.294 -7.281 -10.152 1.00 90.56 179 GLN A N 1
ATOM 1423 C CA . GLN A 1 179 ? -19.686 -7.844 -11.351 1.00 90.56 179 GLN A CA 1
ATOM 1424 C C . GLN A 1 179 ? -18.175 -7.630 -11.316 1.00 90.56 179 GLN A C 1
ATOM 1426 O O . GLN A 1 179 ? -17.661 -6.792 -10.578 1.00 90.56 179 GLN A O 1
ATOM 1431 N N . PHE A 1 180 ? -17.447 -8.387 -12.132 1.00 93.12 180 PHE A N 1
ATOM 1432 C CA . PHE A 1 180 ? -16.008 -8.204 -12.272 1.00 93.12 180 PHE A CA 1
ATOM 1433 C C . PHE A 1 180 ? -15.680 -6.882 -12.982 1.00 93.12 180 PHE A C 1
ATOM 1435 O O . PHE A 1 180 ? -16.151 -6.640 -14.092 1.00 93.12 180 PHE A O 1
ATOM 1442 N N . HIS A 1 181 ? -14.836 -6.060 -12.350 1.00 93.94 181 HIS A N 1
ATOM 1443 C CA . HIS A 1 181 ? -14.395 -4.754 -12.857 1.00 93.94 181 HIS A CA 1
ATOM 1444 C C . HIS A 1 181 ? -12.923 -4.831 -13.299 1.00 93.94 181 HIS A C 1
ATOM 1446 O O . HIS A 1 181 ? -12.034 -4.706 -12.454 1.00 93.94 181 HIS A O 1
ATOM 1452 N N . PRO A 1 182 ? -12.626 -5.076 -14.590 1.00 92.88 182 PRO A N 1
ATOM 1453 C CA . PRO A 1 182 ? -11.256 -5.316 -15.057 1.00 92.88 182 PRO A CA 1
ATOM 1454 C C . PRO A 1 182 ? -10.322 -4.109 -14.887 1.00 92.88 182 PRO A C 1
ATOM 1456 O O . PRO A 1 182 ? -9.111 -4.287 -14.786 1.00 92.88 182 PRO A O 1
ATOM 1459 N N . ASP A 1 183 ? -10.861 -2.892 -14.817 1.00 93.94 183 ASP A N 1
ATOM 1460 C CA . ASP A 1 183 ? -10.100 -1.658 -14.601 1.00 93.94 183 ASP A CA 1
ATOM 1461 C C . ASP A 1 183 ? -9.453 -1.581 -13.208 1.00 93.94 183 ASP A C 1
ATOM 1463 O O . ASP A 1 183 ? -8.428 -0.926 -13.044 1.00 93.94 183 ASP A O 1
ATOM 1467 N N . LEU A 1 184 ? -10.001 -2.292 -12.216 1.00 94.88 184 LEU A N 1
ATOM 1468 C CA . LEU A 1 184 ? -9.419 -2.399 -10.871 1.00 94.88 184 LEU A CA 1
ATOM 1469 C C . LEU A 1 184 ? -8.241 -3.382 -10.790 1.00 94.88 184 LEU A C 1
ATOM 1471 O O . LEU A 1 184 ? -7.557 -3.443 -9.765 1.00 94.88 184 LEU A O 1
ATOM 1475 N N . TYR A 1 185 ? -8.019 -4.175 -11.838 1.00 95.06 185 TYR A N 1
ATOM 1476 C CA . TYR A 1 185 ? -7.073 -5.286 -11.825 1.00 95.06 185 TYR A CA 1
ATOM 1477 C C . TYR A 1 185 ? -6.171 -5.251 -13.064 1.00 95.06 185 TYR A C 1
ATOM 1479 O O . TYR A 1 185 ? -6.273 -6.136 -13.920 1.00 95.06 185 TYR A O 1
ATOM 1487 N N . PRO A 1 186 ? -5.270 -4.254 -13.184 1.00 95.75 186 PRO A N 1
ATOM 1488 C CA . PRO A 1 186 ? -4.243 -4.291 -14.219 1.00 95.75 186 PRO A CA 1
ATOM 1489 C C . PRO A 1 186 ? -3.337 -5.529 -14.039 1.00 95.75 186 PRO A C 1
ATOM 1491 O O . PRO A 1 186 ? -3.362 -6.167 -12.979 1.00 95.75 186 PRO A O 1
ATOM 1494 N N . PRO A 1 187 ? -2.524 -5.891 -15.050 1.00 94.81 187 PRO A N 1
ATOM 1495 C CA . PRO A 1 187 ? -1.611 -7.025 -14.953 1.00 94.81 187 PRO A CA 1
ATOM 1496 C C . PRO A 1 187 ? -0.725 -6.953 -13.699 1.00 94.81 187 PRO A C 1
ATOM 1498 O O . PRO A 1 187 ? 0.126 -6.072 -13.565 1.00 94.81 187 PRO A O 1
ATOM 1501 N N . THR A 1 188 ? -0.908 -7.906 -12.787 1.00 93.88 188 THR A N 1
ATOM 1502 C CA . THR A 1 188 ? -0.192 -7.972 -11.505 1.00 93.88 188 THR A CA 1
ATOM 1503 C C . THR A 1 188 ? 0.952 -8.978 -11.577 1.00 93.88 188 THR A C 1
ATOM 1505 O O . THR A 1 188 ? 1.068 -9.743 -12.531 1.00 93.88 188 THR A O 1
ATOM 1508 N N . ARG A 1 189 ? 1.812 -9.034 -10.561 1.00 91.25 189 ARG A N 1
ATOM 1509 C CA . ARG A 1 189 ? 2.907 -10.018 -10.512 1.00 91.25 189 ARG A CA 1
ATOM 1510 C C . ARG A 1 189 ? 2.361 -11.447 -10.398 1.00 91.25 189 ARG A C 1
ATOM 1512 O O . ARG A 1 189 ? 1.611 -11.769 -9.473 1.00 91.25 189 ARG A O 1
ATOM 1519 N N . GLY A 1 190 ? 2.766 -12.308 -11.329 1.00 90.50 190 GLY A N 1
ATOM 1520 C CA . GLY A 1 190 ? 2.407 -13.722 -11.355 1.00 90.50 190 GLY A CA 1
ATOM 1521 C C . GLY A 1 190 ? 3.238 -14.591 -10.396 1.00 90.50 190 GLY A C 1
ATOM 1522 O O . GLY A 1 190 ? 4.165 -14.104 -9.747 1.00 90.50 190 GLY A O 1
ATOM 1523 N N . PRO A 1 191 ? 2.917 -15.896 -10.289 1.00 89.62 191 PRO A N 1
ATOM 1524 C CA . PRO A 1 191 ? 3.744 -16.867 -9.562 1.00 89.62 191 PRO A CA 1
ATOM 1525 C C . PRO A 1 191 ? 5.062 -17.194 -10.266 1.00 89.62 191 PRO A C 1
ATOM 1527 O O . PRO A 1 191 ? 5.990 -17.672 -9.620 1.00 89.62 191 PRO A O 1
ATOM 1530 N N . THR A 1 192 ? 5.116 -17.009 -11.584 1.00 91.06 192 THR A N 1
ATOM 1531 C CA . THR A 1 192 ? 6.229 -17.464 -12.410 1.00 91.06 192 THR A CA 1
ATOM 1532 C C . THR A 1 192 ? 7.451 -16.566 -12.197 1.00 91.06 192 THR A C 1
ATOM 1534 O O . THR A 1 192 ? 7.342 -15.348 -12.377 1.00 91.06 192 THR A O 1
ATOM 1537 N N . PRO A 1 193 ? 8.616 -17.124 -11.820 1.00 92.62 193 PRO A N 1
ATOM 1538 C CA . PRO A 1 193 ? 9.841 -16.345 -11.703 1.00 92.62 193 PRO A CA 1
ATOM 1539 C C . PRO A 1 193 ? 10.283 -15.837 -13.083 1.00 92.62 193 PRO A C 1
ATOM 1541 O O . PRO A 1 193 ? 10.188 -16.557 -14.073 1.00 92.62 193 PRO A O 1
ATOM 1544 N N . ALA A 1 194 ? 10.772 -14.596 -13.148 1.00 92.88 194 ALA A N 1
ATOM 1545 C CA . ALA A 1 194 ? 11.229 -13.982 -14.402 1.00 92.88 194 ALA A CA 1
ATOM 1546 C C . ALA A 1 194 ? 12.649 -14.390 -14.815 1.00 92.88 194 ALA A C 1
ATOM 1548 O O . ALA A 1 194 ? 13.006 -14.284 -15.982 1.00 92.88 194 ALA A O 1
ATOM 1549 N N . ALA A 1 195 ? 13.456 -14.823 -13.852 1.00 93.00 195 ALA A N 1
ATOM 1550 C CA . ALA A 1 195 ? 14.810 -15.306 -14.058 1.00 93.00 195 ALA A CA 1
ATOM 1551 C C . ALA A 1 195 ? 15.122 -16.364 -12.998 1.00 93.00 195 ALA A C 1
ATOM 1553 O O . ALA A 1 195 ? 14.612 -16.308 -11.872 1.00 93.00 195 ALA A O 1
ATOM 1554 N N . SER A 1 196 ? 15.976 -17.314 -13.354 1.00 94.19 196 SER A N 1
ATOM 1555 C CA . SER A 1 196 ? 16.592 -18.229 -12.402 1.00 94.19 196 SER A CA 1
ATOM 1556 C C . SER A 1 196 ? 17.606 -17.498 -11.513 1.00 94.19 196 SER A C 1
ATOM 1558 O O . SER A 1 196 ? 18.059 -16.386 -11.802 1.00 94.19 196 SER A O 1
ATOM 1560 N N . LEU A 1 197 ? 18.007 -18.146 -10.416 1.00 92.12 197 LEU A N 1
ATOM 1561 C CA . LEU A 1 197 ? 19.028 -17.605 -9.518 1.00 92.12 197 LEU A CA 1
ATOM 1562 C C . LEU A 1 197 ? 20.362 -17.367 -10.243 1.00 92.12 197 LEU A C 1
ATOM 1564 O O . LEU A 1 197 ? 20.982 -16.327 -10.027 1.00 92.12 197 LEU A O 1
ATOM 1568 N N . ALA A 1 198 ? 20.789 -18.308 -11.091 1.00 95.25 198 ALA A N 1
ATOM 1569 C CA . ALA A 1 198 ? 22.063 -18.231 -11.804 1.00 95.25 198 ALA A CA 1
ATOM 1570 C C . ALA A 1 198 ? 22.091 -17.054 -12.791 1.00 95.25 198 ALA A C 1
ATOM 1572 O O . ALA A 1 198 ? 23.051 -16.287 -12.811 1.00 95.25 198 ALA A O 1
ATOM 1573 N N . GLU A 1 199 ? 21.010 -16.854 -13.548 1.00 94.25 199 GLU A N 1
ATOM 1574 C CA . GLU A 1 199 ? 20.886 -15.731 -14.483 1.00 94.25 199 GLU A CA 1
ATOM 1575 C C . GLU A 1 199 ? 20.899 -14.383 -13.752 1.00 94.25 199 GLU A C 1
ATOM 1577 O O . GLU A 1 199 ? 21.626 -13.466 -14.138 1.00 94.25 199 GLU A O 1
ATOM 1582 N N . TRP A 1 200 ? 20.155 -14.264 -12.647 1.00 92.38 200 TRP A N 1
ATOM 1583 C CA . TRP A 1 200 ? 20.159 -13.046 -11.834 1.00 92.38 200 TRP A CA 1
ATOM 1584 C C . TRP A 1 200 ? 21.534 -12.767 -11.207 1.00 92.38 200 TRP A C 1
ATOM 1586 O O . TRP A 1 200 ? 21.985 -11.620 -11.167 1.00 92.38 200 TRP A O 1
ATOM 1596 N N . GLN A 1 201 ? 22.231 -13.809 -10.741 1.00 92.94 201 GLN A N 1
ATOM 1597 C CA . GLN A 1 201 ? 23.597 -13.698 -10.217 1.00 92.94 201 GLN A CA 1
ATOM 1598 C C . GLN A 1 201 ? 24.597 -13.259 -11.293 1.00 92.94 201 GLN A C 1
ATOM 1600 O O . GLN A 1 201 ? 25.484 -12.460 -10.991 1.00 92.94 201 GLN A O 1
ATOM 1605 N N . ALA A 1 202 ? 24.418 -13.711 -12.537 1.00 95.25 202 ALA A N 1
ATOM 1606 C CA . ALA A 1 202 ? 25.187 -13.261 -13.697 1.00 95.25 202 ALA A CA 1
ATOM 1607 C C . ALA A 1 202 ? 24.873 -11.809 -14.113 1.00 95.25 202 ALA A C 1
ATOM 1609 O O . ALA A 1 202 ? 25.549 -11.250 -14.975 1.00 95.25 202 ALA A O 1
ATOM 1610 N N . GLY A 1 203 ? 23.886 -11.172 -13.475 1.00 92.25 203 GLY A N 1
ATOM 1611 C CA . GLY A 1 203 ? 23.543 -9.766 -13.672 1.00 92.25 203 GLY A CA 1
ATOM 1612 C C . GLY A 1 203 ? 22.317 -9.527 -14.550 1.00 92.25 203 GLY A C 1
ATOM 1613 O O . GLY A 1 203 ? 22.045 -8.368 -14.864 1.00 92.25 203 GLY A O 1
ATOM 1614 N N . LEU A 1 204 ? 21.566 -10.571 -14.922 1.00 92.00 204 LEU A N 1
ATOM 1615 C CA . LEU A 1 204 ? 20.303 -10.416 -15.639 1.00 92.00 204 LEU A CA 1
ATOM 1616 C C . LEU A 1 204 ? 19.281 -9.673 -14.755 1.00 92.00 204 LEU A C 1
ATOM 1618 O O . LEU A 1 204 ? 18.976 -10.101 -13.640 1.00 92.00 204 LEU A O 1
ATOM 1622 N N . ASP A 1 205 ? 18.753 -8.553 -15.252 1.00 89.44 205 ASP A N 1
ATOM 1623 C CA . ASP A 1 205 ? 17.750 -7.721 -14.570 1.00 89.44 205 ASP A CA 1
ATOM 1624 C C . ASP A 1 205 ? 16.494 -7.663 -15.455 1.00 89.44 205 ASP A C 1
ATOM 1626 O O . ASP A 1 205 ? 16.453 -6.934 -16.446 1.00 89.44 205 ASP A O 1
ATOM 1630 N N . VAL A 1 206 ? 15.497 -8.499 -15.145 1.00 90.69 206 VAL A N 1
ATOM 1631 C CA . VAL A 1 206 ? 14.270 -8.672 -15.943 1.00 90.69 206 VAL A CA 1
ATOM 1632 C C . VAL A 1 206 ? 13.053 -8.334 -15.089 1.00 90.69 206 VAL A C 1
ATOM 1634 O O . VAL A 1 206 ? 13.002 -8.630 -13.892 1.00 90.69 206 VAL A O 1
ATOM 1637 N N . VAL A 1 207 ? 12.061 -7.691 -15.706 1.00 89.62 207 VAL A N 1
ATOM 1638 C CA . VAL A 1 207 ? 10.805 -7.342 -15.035 1.00 89.62 207 VAL A CA 1
ATOM 1639 C C . VAL A 1 207 ? 10.019 -8.603 -14.644 1.00 89.62 207 VAL A C 1
ATOM 1641 O O . VAL A 1 207 ? 10.038 -9.586 -15.383 1.00 89.62 207 VAL A O 1
ATOM 1644 N N . PRO A 1 208 ? 9.310 -8.605 -13.499 1.00 91.62 208 PRO A N 1
ATOM 1645 C CA . PRO A 1 208 ? 8.500 -9.751 -13.093 1.00 91.62 208 PRO A CA 1
ATOM 1646 C C . PRO A 1 208 ? 7.478 -10.150 -14.162 1.00 91.62 208 PRO A C 1
ATOM 1648 O O . PRO A 1 208 ? 6.826 -9.280 -14.738 1.00 91.62 208 PRO A O 1
ATOM 1651 N N . VAL A 1 209 ? 7.288 -11.457 -14.369 1.00 93.12 209 VAL A N 1
ATOM 1652 C CA . VAL A 1 209 ? 6.242 -11.972 -15.262 1.00 93.12 209 VAL A CA 1
ATOM 1653 C C . VAL A 1 209 ? 4.883 -11.543 -14.718 1.00 93.12 209 VAL A C 1
ATOM 1655 O O . VAL A 1 209 ? 4.528 -11.855 -13.575 1.00 93.12 209 VAL A O 1
ATOM 1658 N N . GLN A 1 210 ? 4.135 -10.796 -15.526 1.00 93.00 210 GLN A N 1
ATOM 1659 C CA . GLN A 1 210 ? 2.811 -10.319 -15.155 1.00 93.00 210 GLN A CA 1
ATOM 1660 C C . GLN A 1 210 ? 1.727 -11.329 -15.540 1.00 93.00 210 GLN A C 1
ATOM 1662 O O . GLN A 1 210 ? 1.849 -12.072 -16.511 1.00 93.00 210 GLN A O 1
ATOM 1667 N N . LEU A 1 211 ? 0.657 -11.339 -14.757 1.00 92.44 211 LEU A N 1
ATOM 1668 C CA . LEU A 1 211 ? -0.538 -12.144 -14.937 1.00 92.44 211 LEU A CA 1
ATOM 1669 C C . LEU A 1 211 ? -1.748 -11.209 -14.927 1.00 92.44 211 LEU A C 1
ATOM 1671 O O . LEU A 1 211 ? -1.907 -10.400 -14.011 1.00 92.44 211 LEU A O 1
ATOM 1675 N N . GLN A 1 212 ? -2.627 -11.358 -15.913 1.00 94.38 212 GLN A N 1
ATOM 1676 C CA . GLN A 1 212 ? -3.931 -10.708 -15.896 1.00 94.38 212 GLN A CA 1
ATOM 1677 C C . GLN A 1 212 ? -4.871 -11.490 -14.973 1.00 94.38 212 GLN A C 1
ATOM 1679 O O . GLN A 1 212 ? -5.079 -12.683 -15.177 1.00 94.38 212 GLN A O 1
ATOM 1684 N N . LEU A 1 213 ? -5.441 -10.831 -13.962 1.00 92.88 213 LEU A N 1
ATOM 1685 C CA . LEU A 1 213 ? -6.402 -11.474 -13.065 1.00 92.88 213 LEU A CA 1
ATOM 1686 C C . LEU A 1 213 ? -7.770 -11.580 -13.735 1.00 92.88 213 LEU A C 1
ATOM 1688 O O . LEU A 1 213 ? -8.242 -10.613 -14.339 1.00 92.88 213 LEU A O 1
ATOM 1692 N N . ARG A 1 214 ? -8.413 -12.741 -13.583 1.00 90.81 214 ARG A N 1
ATOM 1693 C CA . ARG A 1 214 ? -9.796 -12.994 -13.990 1.00 90.81 214 ARG A CA 1
ATOM 1694 C C . ARG A 1 214 ? -10.485 -13.915 -12.978 1.00 90.81 214 ARG A C 1
ATOM 1696 O O . ARG A 1 214 ? -9.824 -14.787 -12.410 1.00 90.81 214 ARG A O 1
ATOM 1703 N N . PRO A 1 215 ? -11.796 -13.749 -12.731 1.00 89.19 215 PRO A N 1
ATOM 1704 C CA . PRO A 1 215 ? -12.541 -14.660 -11.868 1.00 89.19 215 PRO A CA 1
ATOM 1705 C C . PRO A 1 215 ? -12.467 -16.103 -12.381 1.00 89.19 215 PRO A C 1
ATOM 1707 O O . PRO A 1 215 ? -12.601 -16.342 -13.577 1.00 89.19 215 PRO A O 1
ATOM 1710 N N . GLY A 1 216 ? -12.254 -17.064 -11.480 1.00 80.50 216 GLY A N 1
ATOM 1711 C CA . GLY A 1 216 ? -12.208 -18.496 -11.811 1.00 80.50 216 GLY A CA 1
ATOM 1712 C C . GLY A 1 216 ? -10.896 -18.990 -12.439 1.00 80.50 216 GLY A C 1
ATOM 1713 O O . GLY A 1 216 ? -10.640 -20.191 -12.432 1.00 80.50 216 GLY A O 1
ATOM 1714 N N . GLU A 1 217 ? -10.020 -18.097 -12.902 1.00 71.12 217 GLU A N 1
ATOM 1715 C CA . GLU A 1 217 ? -8.705 -18.450 -13.449 1.00 71.12 217 GLU A CA 1
ATOM 1716 C C . GLU A 1 217 ? -7.636 -18.438 -12.339 1.00 71.12 217 GLU A C 1
ATOM 1718 O O . GLU A 1 217 ? -6.830 -17.515 -12.208 1.00 71.12 217 GLU A O 1
ATOM 1723 N N . PHE A 1 218 ? -7.605 -19.474 -11.497 1.00 59.31 218 PHE A N 1
ATOM 1724 C CA . PHE A 1 218 ? -6.511 -19.637 -10.535 1.00 59.31 218 PHE A CA 1
ATOM 1725 C C . PHE A 1 218 ? -5.274 -20.232 -11.227 1.00 59.31 218 PHE A C 1
ATOM 1727 O O . PHE A 1 218 ? -5.139 -21.444 -11.359 1.00 59.31 218 PHE A O 1
ATOM 1734 N N . CYS A 1 219 ? -4.308 -19.392 -11.613 1.00 48.19 219 CYS A N 1
ATOM 1735 C CA . CYS A 1 219 ? -3.012 -19.827 -12.169 1.00 48.19 219 CYS A CA 1
ATOM 1736 C C . CYS A 1 219 ? -2.046 -20.446 -11.139 1.00 48.19 219 CYS A C 1
ATOM 1738 O O . CYS A 1 219 ? -0.840 -20.511 -11.378 1.00 48.19 219 CYS A O 1
ATOM 1740 N N . CYS A 1 220 ? -2.535 -20.939 -10.001 1.00 46.12 220 CYS A N 1
ATOM 1741 C CA . CYS A 1 220 ? -1.756 -21.835 -9.155 1.00 46.12 220 CYS A CA 1
ATOM 1742 C C . CYS A 1 220 ? -1.721 -23.224 -9.811 1.00 46.12 220 CYS A C 1
ATOM 1744 O O . CYS A 1 220 ? -2.195 -24.192 -9.220 1.00 46.12 220 CYS A O 1
ATOM 1746 N N . ARG A 1 221 ? -1.177 -23.349 -11.030 1.00 39.03 221 ARG A N 1
ATOM 1747 C CA . ARG A 1 221 ? -0.691 -24.660 -11.456 1.00 39.03 221 ARG A CA 1
ATOM 1748 C C . ARG A 1 221 ? 0.398 -24.994 -10.450 1.00 39.03 221 ARG A C 1
ATOM 1750 O O . ARG A 1 221 ? 1.428 -24.321 -10.414 1.00 39.03 221 ARG A O 1
ATOM 1757 N N . ARG A 1 222 ? 0.147 -25.976 -9.579 1.00 36.31 222 ARG A N 1
ATOM 1758 C CA . ARG A 1 222 ? 1.259 -26.726 -9.004 1.00 36.31 222 ARG A CA 1
ATOM 1759 C C . ARG A 1 222 ? 2.036 -27.154 -10.240 1.00 36.31 222 ARG A C 1
ATOM 1761 O O . ARG A 1 222 ? 1.468 -27.820 -11.099 1.00 36.31 222 ARG A O 1
ATOM 1768 N N . HIS A 1 223 ? 3.252 -26.650 -10.422 1.00 39.06 223 HIS A N 1
ATOM 1769 C CA . HIS A 1 223 ? 4.155 -27.419 -11.252 1.00 39.06 223 HIS A CA 1
ATOM 1770 C C . HIS A 1 223 ? 4.207 -28.754 -10.529 1.00 39.06 223 HIS A C 1
ATOM 1772 O O . HIS A 1 223 ? 4.632 -28.793 -9.371 1.00 39.06 223 HIS A O 1
ATOM 1778 N N . ASP A 1 224 ? 3.648 -29.789 -11.152 1.00 33.41 224 ASP A N 1
ATOM 1779 C CA . ASP A 1 224 ? 4.003 -31.140 -10.780 1.00 33.41 224 ASP A CA 1
ATOM 1780 C C . ASP A 1 224 ? 5.523 -31.117 -10.804 1.00 33.41 224 ASP A C 1
ATOM 1782 O O . ASP A 1 224 ? 6.143 -30.805 -11.828 1.00 33.41 224 ASP A O 1
ATOM 1786 N N . VAL A 1 225 ? 6.125 -31.268 -9.628 1.00 38.03 225 VAL A N 1
ATOM 1787 C CA . VAL A 1 225 ? 7.534 -31.598 -9.554 1.00 38.03 225 VAL A CA 1
ATOM 1788 C C . VAL A 1 225 ? 7.554 -32.968 -10.199 1.00 38.03 225 VAL A C 1
ATOM 1790 O O . VAL A 1 225 ? 7.249 -33.953 -9.543 1.00 38.03 225 VAL A O 1
ATOM 1793 N N . SER A 1 226 ? 7.743 -33.007 -11.519 1.00 33.06 226 SER A N 1
ATOM 1794 C CA . SER A 1 226 ? 8.028 -34.236 -12.232 1.00 33.06 226 SER A CA 1
ATOM 1795 C C . SER A 1 226 ? 9.189 -34.831 -11.470 1.00 33.06 226 SER A C 1
ATOM 1797 O O . SER A 1 226 ? 10.237 -34.178 -11.405 1.00 33.06 226 SER A O 1
ATOM 1799 N N . ASP A 1 227 ? 8.933 -35.959 -10.808 1.00 32.47 227 ASP A N 1
ATOM 1800 C CA . ASP A 1 227 ? 9.898 -36.706 -10.027 1.00 32.47 227 ASP A CA 1
ATOM 1801 C C . ASP A 1 227 ? 11.154 -36.837 -10.881 1.00 32.47 227 ASP A C 1
ATOM 1803 O O . ASP A 1 227 ? 11.233 -37.643 -11.806 1.00 32.47 227 ASP A O 1
ATOM 1807 N N . ALA A 1 228 ? 12.118 -35.952 -10.638 1.00 34.31 228 ALA A N 1
ATOM 1808 C CA . ALA A 1 228 ? 13.439 -36.115 -11.179 1.00 34.31 228 ALA A CA 1
ATOM 1809 C C . ALA A 1 228 ? 13.943 -37.351 -10.453 1.00 34.31 228 ALA A C 1
ATOM 1811 O O . ALA A 1 228 ? 14.241 -37.264 -9.260 1.00 34.31 228 ALA A O 1
ATOM 1812 N N . GLU A 1 229 ? 13.929 -38.493 -11.143 1.00 31.81 229 GLU A N 1
ATOM 1813 C CA . GLU A 1 229 ? 14.530 -39.742 -10.698 1.00 31.81 229 GLU A CA 1
ATOM 1814 C C . GLU A 1 229 ? 15.933 -39.425 -10.184 1.00 31.81 229 GLU A C 1
ATOM 1816 O O . GLU A 1 229 ? 16.901 -39.282 -10.931 1.00 31.81 229 GLU A O 1
ATOM 1821 N N . HIS A 1 230 ? 16.035 -39.243 -8.872 1.00 33.06 230 HIS A N 1
ATOM 1822 C CA . HIS A 1 230 ? 17.297 -39.068 -8.198 1.00 33.06 230 HIS A CA 1
ATOM 1823 C C . HIS A 1 230 ? 17.824 -40.479 -7.979 1.00 33.06 230 HIS A C 1
ATOM 1825 O O . HIS A 1 230 ? 17.669 -41.067 -6.911 1.00 33.06 230 HIS A O 1
ATOM 1831 N N . SER A 1 231 ? 18.422 -41.056 -9.022 1.00 34.09 231 SER A N 1
ATOM 1832 C CA . SER A 1 231 ? 19.285 -42.221 -8.876 1.00 34.09 231 SER A CA 1
ATOM 1833 C C . SER A 1 231 ? 20.521 -41.787 -8.083 1.00 34.09 231 SER A C 1
ATOM 1835 O O . SER A 1 231 ? 21.538 -41.381 -8.642 1.00 34.09 231 SER A O 1
ATOM 1837 N N . SER A 1 232 ? 20.403 -41.807 -6.759 1.00 33.25 232 SER A N 1
ATOM 1838 C CA . SER A 1 232 ? 21.512 -41.682 -5.817 1.00 33.25 232 SER A CA 1
ATOM 1839 C C . SER A 1 232 ? 21.535 -42.938 -4.950 1.00 33.25 232 SER A C 1
ATOM 1841 O O . SER A 1 232 ? 20.491 -43.313 -4.415 1.00 33.25 232 SER A O 1
ATOM 1843 N N . PRO A 1 233 ? 22.684 -43.618 -4.803 1.00 32.59 233 PRO A N 1
ATOM 1844 C CA . PRO A 1 233 ? 22.762 -44.839 -4.017 1.00 32.59 233 PRO A CA 1
ATOM 1845 C C . PRO A 1 233 ? 22.539 -44.510 -2.536 1.00 32.59 233 PRO A C 1
ATOM 1847 O O . PRO A 1 233 ? 23.229 -43.667 -1.965 1.00 32.59 233 PRO A O 1
ATOM 1850 N N . HIS A 1 234 ? 21.562 -45.174 -1.919 1.00 28.44 234 HIS A N 1
ATOM 1851 C CA . HIS A 1 234 ? 21.290 -45.088 -0.486 1.00 28.44 234 HIS A CA 1
ATOM 1852 C C . HIS A 1 234 ? 22.546 -45.432 0.338 1.00 28.44 234 HIS A C 1
ATOM 1854 O O . HIS A 1 234 ? 23.040 -46.556 0.226 1.00 28.44 234 HIS A O 1
ATOM 1860 N N . PRO A 1 235 ? 23.025 -44.555 1.239 1.00 34.25 235 PRO A N 1
ATOM 1861 C CA . PRO A 1 235 ? 23.831 -44.990 2.362 1.00 34.25 235 PRO A CA 1
ATOM 1862 C C . PRO A 1 235 ? 22.893 -45.536 3.445 1.00 34.25 235 PRO A C 1
ATOM 1864 O O . PRO A 1 235 ? 21.942 -44.886 3.881 1.00 34.25 235 PRO A O 1
ATOM 1867 N N . SER A 1 236 ? 23.164 -46.769 3.848 1.00 34.62 236 SER A N 1
ATOM 1868 C CA . SER A 1 236 ? 22.501 -47.529 4.903 1.00 34.62 236 SER A CA 1
ATOM 1869 C C . SER A 1 236 ? 22.293 -46.754 6.217 1.00 34.62 236 SER A C 1
ATOM 1871 O O . SER A 1 236 ? 23.255 -46.272 6.806 1.00 34.62 236 SER A O 1
ATOM 1873 N N . GLY A 1 237 ? 21.039 -46.745 6.687 1.00 31.59 237 GLY A N 1
ATOM 1874 C CA . GLY A 1 237 ? 20.607 -46.925 8.083 1.00 31.59 237 GLY A CA 1
ATOM 1875 C C . GLY A 1 237 ? 21.198 -46.040 9.188 1.00 31.59 237 GLY A C 1
ATOM 1876 O O . GLY A 1 237 ? 22.283 -46.309 9.690 1.00 31.59 237 GLY A O 1
ATOM 1877 N N . TRP A 1 238 ? 20.389 -45.114 9.715 1.00 24.50 238 TRP A N 1
ATOM 1878 C CA . TRP A 1 238 ? 20.566 -44.574 11.071 1.00 24.50 238 TRP A CA 1
ATOM 1879 C C . TRP A 1 238 ? 19.519 -45.198 12.011 1.00 24.50 238 TRP A C 1
ATOM 1881 O O . TRP A 1 238 ? 18.325 -45.097 11.719 1.00 24.50 238 TRP A O 1
ATOM 1891 N N . PRO A 1 239 ? 19.906 -45.856 13.122 1.00 33.47 239 PRO A N 1
ATOM 1892 C CA . PRO A 1 239 ? 18.951 -46.514 14.004 1.00 33.47 239 PRO A CA 1
ATOM 1893 C C . PRO A 1 239 ? 18.289 -45.503 14.947 1.00 33.47 239 PRO A C 1
ATOM 1895 O O . PRO A 1 239 ? 18.951 -44.857 15.759 1.00 33.47 239 PRO A O 1
ATOM 1898 N N . ILE A 1 240 ? 16.961 -45.413 14.881 1.00 34.62 240 ILE A N 1
ATOM 1899 C CA . ILE A 1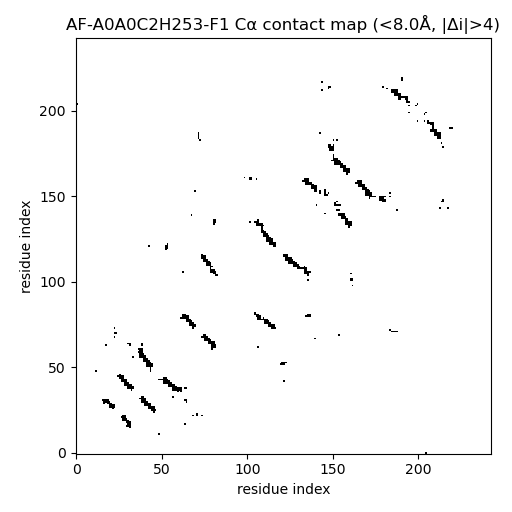 240 ? 16.138 -44.713 15.872 1.00 34.62 240 ILE A CA 1
ATOM 1900 C C . ILE A 1 240 ? 16.035 -45.622 17.104 1.00 34.62 240 ILE A C 1
ATOM 1902 O O . ILE A 1 240 ? 15.427 -46.690 17.042 1.00 34.62 240 ILE A O 1
ATOM 1906 N N . ARG A 1 241 ? 16.629 -45.225 18.237 1.00 31.42 241 ARG A N 1
ATOM 1907 C CA . ARG A 1 241 ? 16.312 -45.834 19.538 1.00 31.42 241 ARG A CA 1
ATOM 1908 C C . ARG A 1 241 ? 15.124 -45.099 20.143 1.00 31.42 241 ARG A C 1
ATOM 1910 O O . ARG A 1 241 ? 15.229 -43.917 20.452 1.00 31.42 241 ARG A O 1
ATOM 1917 N N . HIS A 1 242 ? 14.029 -45.819 20.353 1.00 35.81 242 HIS A N 1
ATOM 1918 C CA . HIS A 1 242 ? 12.959 -45.379 21.238 1.00 35.81 242 HIS A CA 1
ATOM 1919 C C . HIS A 1 242 ? 13.383 -45.564 22.700 1.00 35.81 242 HIS A C 1
ATOM 1921 O O . HIS A 1 242 ? 13.729 -46.674 23.113 1.00 35.81 242 HIS A O 1
ATOM 1927 N N . ARG A 1 243 ? 13.314 -44.482 23.474 1.00 35.72 243 ARG A N 1
ATOM 1928 C CA . ARG A 1 243 ? 12.858 -44.477 24.866 1.00 35.72 243 ARG A CA 1
ATOM 1929 C C . ARG A 1 243 ? 12.128 -43.174 25.130 1.00 35.72 243 ARG A C 1
ATOM 1931 O O . ARG A 1 243 ? 12.638 -42.135 24.661 1.00 35.72 243 ARG A O 1
#

pLDDT: mean 77.43, std 21.7, range [24.5, 97.44]

InterPro domains:
  IPR015505 Coronin [PTHR10856] (106-216)
  IPR015943 WD40/YVTN repeat-like-containing domain superfamily [G3DSA:2.130.10.10] (6-173)

Solvent-accessible surface area (backbone atoms only — not comparable to full-atom values): 15047 Å² total; per-residue (Å²): 118,69,76,67,46,56,56,54,47,67,74,65,54,93,58,90,57,87,43,77,44,75,71,47,100,54,31,35,34,42,34,42,61,47,98,84,55,26,30,27,40,34,36,31,40,66,90,47,83,71,74,59,74,33,75,46,79,75,48,75,56,79,68,48,80,43,76,48,75,39,73,81,77,33,35,38,39,36,28,37,36,25,76,93,74,79,86,74,89,72,88,87,81,50,79,72,58,48,60,60,54,39,61,72,23,63,20,40,35,45,37,40,36,31,39,58,48,100,51,91,65,38,57,42,84,73,52,72,50,79,49,98,58,43,24,33,47,75,48,74,63,62,77,90,76,47,53,49,39,67,38,37,73,48,45,36,41,30,31,34,51,86,82,67,44,77,43,81,44,75,43,59,58,93,66,98,58,83,49,73,56,67,87,82,42,58,68,36,81,43,93,56,76,59,62,56,72,67,49,41,72,77,62,57,84,68,74,71,39,64,35,74,74,56,88,92,62,74,82,76,67,72,74,74,76,70,79,72,80,74,91,63,87,82,79,83,83,84,87,84,78,90,129

Nearest PDB structures (foldseek):
  2b4e-assembly1_A  TM=9.454E-01  e=5.155E-16  Mus musculus
  7kyx-assembly1_A  TM=9.463E-01  e=3.656E-15  Homo sapiens
  7sty-assembly1_A  TM=9.679E-01  e=1.253E-14  Homo sapiens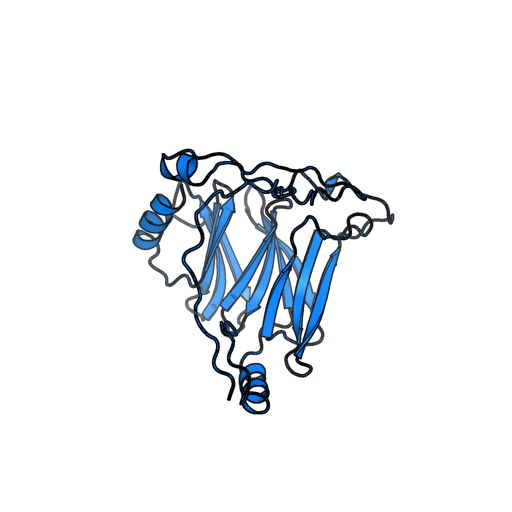
  4ozu-assembly1_A  TM=9.411E-01  e=7.762E-11  Toxoplasma gondii
  6rxt-assembly1_UL  TM=3.550E-01  e=9.656E-03  Thermochaetoides thermophila